Protein AF-A0A257N542-F1 (afdb_monomer)

Sequence (356 aa):
MNVHLQPISFKKYSLTLIYSFFIMAIIAWCMEFYFERLYGDLTRIGNFPEHSFGWKSDQPAVLPENFKDYPMAEADILVIGDSFSVSRVWQSKLIADGLKVGTMTWQELRTDEALRADLGEALRAAGFKGRYVIIESIERLFQGRMKALSSSREPIVKHELILNSAFPMYPLVKRERVTFSKLNGADWGVKALYNTLKLSLNLPEKYLKSGAVQAVNFDGCQLFSHRLCHYAIFVDGDFKKETFNSIDNVLTVNKSLQTVGIQPIWLIVPDKATVYLGYGQLTKYPYQNIWQSFAQHPELIAPDLGSVFIEKSRTIKDFYMPNDTHLSTNGFLYLGEFMTHGFHNLQANQANPFSP

pLDDT: mean 88.31, std 11.86, range [46.31, 98.56]

Secondary structure (DSSP, 8-state):
-----PPPPHHHHHHHHHHHHHHHHHHHHHHHHHH----SHHHHHHT--HHHHS--SPPPP--GGG-----TTT-SEEEEE-HHHHT-TTHHHHHHTT--EEEEETTTTT-SS---TTHHHHHHHHT---SEEEEEEEHHHHHHHHHHGGG--SPPPGGG-----PPP-PPPSSPPPP-TT----HHHHHHHHHHHHHHHTT-S-SEEEETTEEEEE---TTT--STTTTEEEEEGGGGSPPPP--HHHHHHHHHHHHHTT-EEEEEEEPPHHHHHH-TTTT-SS----HHHHHTT-TT-----HHHHHHHHTTTSTTSB-TTSSSB-HHHHHHHHHHHHHHHHHHHTT-SSTT--

Solvent-accessible surface area (backbone atoms only — not comparable to full-atom values): 19283 Å² total; per-residue (Å²): 137,85,81,83,77,73,83,75,50,69,68,59,52,52,50,52,52,51,52,51,52,50,52,51,50,50,52,42,51,52,39,46,64,64,28,41,54,75,81,34,59,42,26,57,56,23,31,41,38,29,57,36,35,32,68,65,67,74,35,68,85,74,65,74,85,27,55,66,70,34,58,53,62,70,10,42,31,40,34,41,17,44,82,84,48,64,45,31,58,23,55,20,45,34,36,69,74,69,46,39,42,15,69,40,41,50,66,50,64,66,32,85,46,26,75,49,69,54,49,28,60,41,42,46,74,61,40,42,68,38,47,38,35,36,46,36,35,50,46,69,51,41,51,61,46,36,52,33,30,79,73,67,87,79,80,80,55,66,84,48,69,58,73,69,81,70,75,70,50,77,81,66,37,63,87,76,77,68,50,97,90,57,75,83,49,59,71,46,43,52,46,16,51,51,48,51,52,52,63,73,64,67,57,92,59,78,48,52,77,33,79,56,20,33,39,30,74,33,93,29,60,81,36,27,56,21,72,49,17,58,40,45,56,38,54,51,61,64,32,64,40,73,56,56,80,42,60,69,50,52,51,44,42,44,50,27,21,44,76,68,65,25,48,58,32,44,45,51,41,60,40,62,47,42,45,77,63,34,84,56,58,83,32,80,46,79,62,50,60,60,59,66,58,49,71,76,37,86,90,56,48,55,54,55,40,52,64,52,44,37,57,45,38,74,76,36,62,26,23,46,31,46,21,30,82,49,62,20,58,58,28,27,44,50,54,10,50,52,49,41,52,18,50,55,28,50,76,68,66,45,95,66,32,62,64,133

Nearest PDB structures (foldseek):
  3h13-assembly1_A-2  TM=3.151E-01  e=1.856E+00  Homo sapiens
  4u5e-assembly1_A  TM=2.631E-01  e=2.353E+00  Rattus norvegicus
  6fw5-assembly3_C  TM=3.117E-01  e=5.392E+00  Mycobacterium tuberculosis CDC1551
  4u5d-assembly1_A  TM=1.868E-01  e=1.856E+00  Rattus norvegicus

Mean predicted aligned error: 6.5 Å

Radius of gyration: 24.53 Å; Cα contacts (8 Å, |Δi|>4): 637; chains: 1; bounding box: 59×42×89 Å

Foldseek 3Di:
DDPPDDDDPPVNVVVVVVVVVVVLVVVLVVLQQQLWFDDAPQCQQQLARCQFQFFDAFFDFQDPQLQDAAPQLPAQEEEAEAPQPLLVLLVSLVVVVVGHYHYDYCVLLVPPQEDELQNQVLSVVLNRPHAEYEYEYEPLCVQRHLVSNVVDDDDRDSVSNDDDNDDNDGAGRDRDTDDPVGGSDSVSSVSNVVVVVVVVVVPPDQWDGGRQKTWGQACQVLLGRGNNRSTFMFGNSLQAGDARDSVVSVVSNQVSNVVNNHHYAYEYAYWPCCLRVNPNRNHPDDYDDPVVVVVVPLSYRYAPNSVVSNVVSNVDHCQDGRSYRYGGSSVSNVSSVLVSQLVVCVVVVHSNSRDD

Structure (mmCIF, N/CA/C/O backbone):
data_AF-A0A257N542-F1
#
_entry.id   AF-A0A257N542-F1
#
loop_
_atom_site.group_PDB
_atom_site.id
_atom_site.type_symbol
_atom_site.label_atom_id
_atom_site.label_alt_id
_atom_site.label_comp_id
_atom_site.label_asym_id
_atom_site.label_entity_id
_atom_site.label_seq_id
_atom_site.pdbx_PDB_ins_code
_atom_site.Cartn_x
_atom_site.Cartn_y
_atom_site.Cartn_z
_atom_site.occupancy
_atom_site.B_iso_or_equiv
_atom_site.auth_seq_id
_atom_site.auth_comp_id
_atom_site.auth_asym_id
_atom_site.auth_atom_id
_atom_site.pdbx_PDB_model_num
ATOM 1 N N . MET A 1 1 ? 29.627 17.471 -59.864 1.00 46.44 1 MET A N 1
ATOM 2 C CA . MET A 1 1 ? 29.587 16.017 -59.587 1.00 46.44 1 MET A CA 1
ATOM 3 C C . MET A 1 1 ? 28.159 15.536 -59.787 1.00 46.44 1 MET A C 1
ATOM 5 O O . MET A 1 1 ? 27.315 15.841 -58.958 1.00 46.44 1 MET A O 1
ATOM 9 N N . ASN A 1 2 ? 27.876 14.850 -60.898 1.00 51.22 2 ASN A N 1
ATOM 10 C CA . ASN A 1 2 ? 26.567 14.236 -61.134 1.00 51.22 2 ASN A CA 1
ATOM 11 C C . ASN A 1 2 ? 26.523 12.899 -60.390 1.00 51.22 2 ASN A C 1
ATOM 13 O O . ASN A 1 2 ? 27.170 11.940 -60.808 1.00 51.22 2 ASN A O 1
ATOM 17 N N . VAL A 1 3 ? 25.810 12.841 -59.264 1.00 58.31 3 VAL A N 1
ATOM 18 C CA . VAL A 1 3 ? 25.569 11.578 -58.558 1.00 58.31 3 VAL A CA 1
ATOM 19 C C . VAL A 1 3 ? 24.531 10.796 -59.362 1.00 58.31 3 VAL A C 1
ATOM 21 O O . VAL A 1 3 ? 23.337 11.074 -59.291 1.00 58.31 3 VAL A O 1
ATOM 24 N N . HIS A 1 4 ? 24.989 9.838 -60.167 1.00 57.59 4 HIS A N 1
ATOM 25 C CA . HIS A 1 4 ? 24.119 8.869 -60.827 1.00 57.59 4 HIS A CA 1
ATOM 26 C C . HIS A 1 4 ? 23.549 7.915 -59.769 1.00 57.59 4 HIS A C 1
ATOM 28 O O . HIS A 1 4 ? 24.186 6.935 -59.387 1.00 57.59 4 HIS A O 1
ATOM 34 N N . LEU A 1 5 ? 22.342 8.200 -59.279 1.00 63.28 5 LEU A N 1
ATOM 35 C CA . LEU A 1 5 ? 21.577 7.244 -58.484 1.00 63.28 5 LEU A CA 1
ATOM 36 C C . LEU A 1 5 ? 21.033 6.171 -59.431 1.00 63.28 5 LEU A C 1
ATOM 38 O O . LEU A 1 5 ? 20.153 6.441 -60.248 1.00 63.28 5 LEU A O 1
ATOM 42 N N . GLN A 1 6 ? 21.580 4.956 -59.360 1.00 76.69 6 GLN A N 1
ATOM 43 C CA . GLN A 1 6 ? 20.987 3.827 -60.070 1.00 76.69 6 GLN A CA 1
ATOM 44 C C . GLN A 1 6 ? 19.616 3.492 -59.462 1.00 76.69 6 GLN A C 1
ATOM 46 O O . GLN A 1 6 ? 19.494 3.457 -58.234 1.00 76.69 6 GLN A O 1
ATOM 51 N N . PRO A 1 7 ? 18.585 3.225 -60.286 1.00 79.81 7 PRO A N 1
ATOM 52 C CA . PRO A 1 7 ? 17.266 2.879 -59.782 1.00 79.81 7 PRO A CA 1
ATOM 53 C C . PRO A 1 7 ? 17.342 1.570 -58.989 1.00 79.81 7 PRO A C 1
ATOM 55 O O . PRO A 1 7 ? 17.777 0.531 -59.491 1.00 79.81 7 PRO A O 1
ATOM 58 N N . ILE A 1 8 ? 16.930 1.621 -57.723 1.00 81.50 8 ILE A N 1
ATOM 59 C CA . ILE A 1 8 ? 16.834 0.435 -56.871 1.00 81.50 8 ILE A CA 1
ATOM 60 C C . ILE A 1 8 ? 15.720 -0.443 -57.442 1.00 81.50 8 ILE A C 1
ATOM 62 O O . ILE A 1 8 ? 14.589 0.010 -57.610 1.00 81.50 8 ILE A O 1
ATOM 66 N N . SER A 1 9 ? 16.018 -1.708 -57.748 1.00 91.44 9 SER A N 1
ATOM 67 C CA . SER A 1 9 ? 14.977 -2.630 -58.201 1.00 91.44 9 SER A CA 1
ATOM 68 C C . SER A 1 9 ? 13.955 -2.858 -57.089 1.00 91.44 9 SER A C 1
ATOM 70 O O . SER A 1 9 ? 14.324 -2.969 -55.917 1.00 91.44 9 SER A O 1
ATOM 72 N N . PHE A 1 10 ? 12.677 -2.989 -57.454 1.00 89.00 10 PHE A N 1
ATOM 73 C CA . PHE A 1 10 ? 11.590 -3.229 -56.499 1.00 89.00 10 PHE A CA 1
ATOM 74 C C . PH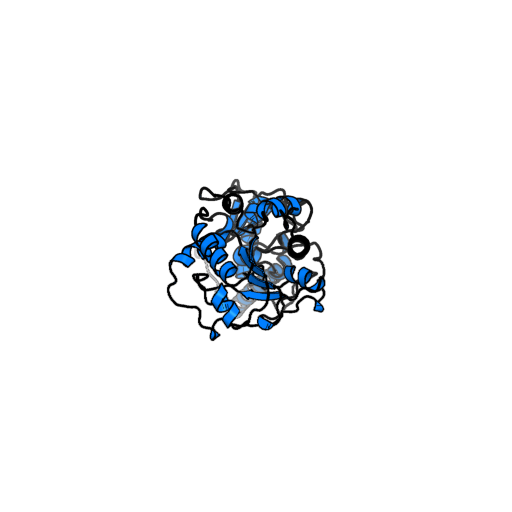E A 1 10 ? 11.921 -4.368 -55.518 1.00 89.00 10 PHE A C 1
ATOM 76 O O . PHE A 1 10 ? 11.780 -4.210 -54.313 1.00 89.00 10 PHE A O 1
ATOM 83 N N . LYS A 1 11 ? 12.509 -5.469 -56.013 1.00 91.19 11 LYS A N 1
ATOM 84 C CA . LYS A 1 11 ? 12.972 -6.596 -55.186 1.00 91.19 11 LYS A CA 1
ATOM 85 C C . LYS A 1 11 ? 14.007 -6.192 -54.129 1.00 91.19 11 LYS A C 1
ATOM 87 O O . LYS A 1 11 ? 13.895 -6.626 -52.986 1.00 91.19 11 LYS A O 1
ATOM 92 N N . LYS A 1 12 ? 15.025 -5.404 -54.498 1.00 91.94 12 LYS A N 1
ATOM 93 C CA . LYS A 1 12 ? 16.057 -4.944 -53.552 1.00 91.94 12 LYS A CA 1
ATOM 94 C C . LYS A 1 12 ? 15.443 -4.026 -52.499 1.00 91.94 12 LYS A C 1
ATOM 96 O O . LYS A 1 12 ? 15.702 -4.222 -51.320 1.00 91.94 12 LYS A O 1
ATOM 101 N N . TYR A 1 13 ? 14.580 -3.104 -52.923 1.00 91.62 13 TYR A N 1
ATOM 102 C CA . TYR A 1 13 ? 13.856 -2.213 -52.020 1.00 91.62 13 TYR A CA 1
ATOM 103 C C . TYR A 1 13 ? 12.989 -2.989 -51.012 1.00 91.62 13 TYR A C 1
ATOM 105 O O . TYR A 1 13 ? 13.131 -2.798 -49.805 1.00 91.62 13 TYR A O 1
ATOM 113 N N . SER A 1 14 ? 12.157 -3.925 -51.484 1.00 92.88 14 SER A N 1
ATOM 114 C CA . SER A 1 14 ? 11.309 -4.755 -50.620 1.00 92.88 14 SER A CA 1
ATOM 115 C C . SER A 1 14 ? 12.123 -5.612 -49.651 1.00 92.88 14 SER A C 1
ATOM 117 O O . SER A 1 14 ? 11.773 -5.691 -48.478 1.00 92.88 14 SER A O 1
ATOM 119 N N . LEU A 1 15 ? 13.222 -6.225 -50.107 1.00 94.44 15 LEU A N 1
ATOM 120 C CA . LEU A 1 15 ? 14.099 -7.010 -49.234 1.00 94.44 15 LEU A CA 1
ATOM 121 C C . LEU A 1 15 ? 14.733 -6.146 -48.146 1.00 94.44 15 LEU A C 1
ATOM 123 O O . LEU A 1 15 ? 14.729 -6.553 -46.990 1.00 94.44 15 LEU A O 1
ATOM 127 N N . THR A 1 16 ? 15.233 -4.954 -48.484 1.00 93.75 16 THR A N 1
ATOM 128 C CA . THR A 1 16 ? 15.787 -4.029 -47.489 1.00 93.75 16 THR A CA 1
ATOM 129 C C . THR A 1 16 ? 14.754 -3.689 -46.419 1.00 93.75 16 THR A C 1
ATOM 131 O O . THR A 1 16 ? 15.065 -3.804 -45.238 1.00 93.75 16 THR A O 1
ATOM 134 N N . LEU A 1 17 ? 13.517 -3.360 -46.806 1.00 94.56 17 LEU A N 1
ATOM 135 C CA . LEU A 1 17 ? 12.450 -3.094 -45.838 1.00 94.56 17 LEU A CA 1
ATOM 136 C C . LEU A 1 17 ? 12.149 -4.311 -44.960 1.00 94.56 17 LEU A C 1
ATOM 138 O O . LEU A 1 17 ? 12.102 -4.176 -43.740 1.00 94.56 17 LEU A O 1
ATOM 142 N N . ILE A 1 18 ? 11.988 -5.497 -45.555 1.00 95.69 18 ILE A N 1
ATOM 143 C CA . ILE A 1 18 ? 11.713 -6.735 -44.811 1.00 95.69 18 ILE A CA 1
ATOM 144 C C . ILE A 1 18 ? 12.828 -7.016 -43.801 1.00 95.69 18 ILE A C 1
ATOM 146 O O . ILE A 1 18 ? 12.532 -7.284 -42.640 1.00 95.69 18 ILE A O 1
ATOM 150 N N . TYR A 1 19 ? 14.098 -6.908 -44.202 1.00 96.38 19 TYR A N 1
ATOM 151 C CA . TYR A 1 19 ? 15.225 -7.103 -43.289 1.00 96.38 19 TYR A CA 1
ATOM 152 C C . TYR A 1 19 ? 15.235 -6.073 -42.163 1.00 96.38 19 TYR A C 1
ATOM 154 O O . TYR A 1 19 ? 15.425 -6.447 -41.009 1.00 96.38 19 TYR A O 1
ATOM 162 N N . SER A 1 20 ? 14.986 -4.797 -42.462 1.00 93.88 20 SER A N 1
ATOM 163 C CA . SER A 1 20 ? 14.902 -3.758 -41.435 1.00 93.88 20 SER A CA 1
ATOM 164 C C . SER A 1 20 ? 13.771 -4.030 -40.439 1.00 93.88 20 SER A C 1
ATOM 166 O O . SER A 1 20 ? 14.010 -3.988 -39.234 1.00 93.88 20 SER A O 1
ATOM 168 N N . PHE A 1 21 ? 12.566 -4.375 -40.906 1.00 94.00 21 PHE A N 1
ATOM 169 C CA . PHE A 1 21 ? 11.448 -4.733 -40.026 1.00 94.00 21 PHE A CA 1
ATOM 170 C C . PHE A 1 21 ? 11.729 -5.994 -39.211 1.00 94.00 21 PHE A C 1
ATOM 172 O O . PHE A 1 21 ? 11.424 -6.028 -38.021 1.00 94.00 21 PHE A O 1
ATOM 179 N N . PHE A 1 22 ? 12.357 -7.004 -39.814 1.00 94.69 22 PHE A N 1
ATOM 180 C CA . PHE A 1 22 ? 12.723 -8.236 -39.125 1.00 94.69 22 PHE A CA 1
ATOM 181 C C . PHE A 1 22 ? 13.769 -7.993 -38.030 1.00 94.69 22 PHE A C 1
ATOM 183 O O . PHE A 1 22 ? 13.614 -8.481 -36.914 1.00 94.69 22 PHE A O 1
ATOM 190 N N . ILE A 1 23 ? 14.791 -7.177 -38.303 1.00 94.50 23 ILE A N 1
ATOM 191 C CA . ILE A 1 23 ? 15.792 -6.781 -37.302 1.00 94.50 23 ILE A CA 1
ATOM 192 C C . ILE A 1 23 ? 15.134 -5.988 -36.169 1.00 94.50 23 ILE A C 1
ATOM 194 O O . ILE A 1 23 ? 15.385 -6.283 -35.003 1.00 94.50 23 ILE A O 1
ATOM 198 N N . MET A 1 24 ? 14.262 -5.023 -36.480 1.00 90.25 24 MET A N 1
ATOM 199 C CA . MET A 1 24 ? 13.529 -4.274 -35.452 1.00 90.25 24 MET A CA 1
ATOM 200 C C . MET A 1 24 ? 12.653 -5.191 -34.594 1.00 90.25 24 MET A C 1
ATOM 202 O O . MET A 1 24 ? 12.631 -5.036 -33.375 1.00 90.25 24 MET A O 1
ATOM 206 N N . ALA A 1 25 ? 11.981 -6.172 -35.202 1.00 89.19 25 ALA A N 1
ATOM 207 C CA . ALA A 1 25 ? 11.190 -7.162 -34.480 1.00 89.19 25 ALA A CA 1
ATOM 208 C C . ALA A 1 25 ? 12.062 -8.029 -33.557 1.00 89.19 25 ALA A C 1
ATOM 210 O O . ALA A 1 25 ? 11.695 -8.233 -32.403 1.00 89.19 25 ALA A O 1
ATOM 211 N N . ILE A 1 26 ? 13.240 -8.475 -34.015 1.00 91.44 26 ILE A N 1
ATOM 212 C CA . ILE A 1 26 ? 14.199 -9.211 -33.175 1.00 91.44 26 ILE A CA 1
ATOM 213 C C . ILE A 1 26 ? 14.686 -8.347 -32.012 1.00 91.44 26 ILE A C 1
ATOM 215 O O . ILE A 1 26 ? 14.723 -8.822 -30.883 1.00 91.44 26 ILE A O 1
ATOM 219 N N . ILE A 1 27 ? 15.042 -7.082 -32.253 1.00 90.62 27 ILE A N 1
ATOM 220 C CA . ILE A 1 27 ? 15.496 -6.175 -31.190 1.00 90.62 27 ILE A CA 1
ATOM 221 C C . ILE A 1 27 ? 14.385 -5.969 -30.159 1.00 90.62 27 ILE A C 1
ATOM 223 O O . ILE A 1 27 ? 14.634 -6.118 -28.964 1.00 90.62 27 ILE A O 1
ATOM 227 N N . ALA A 1 28 ? 13.160 -5.679 -30.609 1.00 87.31 28 ALA A N 1
ATOM 228 C CA . ALA A 1 28 ? 11.997 -5.562 -29.733 1.00 87.31 28 ALA A CA 1
ATOM 229 C C . ALA A 1 28 ? 11.797 -6.834 -28.902 1.00 87.31 28 ALA A C 1
ATOM 231 O O . ALA A 1 28 ? 11.602 -6.762 -27.693 1.00 87.31 28 ALA A O 1
ATOM 232 N N . TRP A 1 29 ? 11.943 -8.000 -29.523 1.00 86.75 29 TRP A N 1
ATOM 233 C CA . TRP A 1 29 ? 11.801 -9.284 -28.853 1.00 86.75 29 TRP A CA 1
ATOM 234 C C . TRP A 1 29 ? 12.902 -9.554 -27.816 1.00 86.75 29 TRP A C 1
ATOM 236 O O . TRP A 1 29 ? 12.612 -9.978 -26.698 1.00 86.75 29 TRP A O 1
ATOM 246 N N . CYS A 1 30 ? 14.159 -9.242 -28.137 1.00 89.69 30 CYS A N 1
ATOM 247 C CA . CYS A 1 30 ? 15.268 -9.318 -27.187 1.00 89.69 30 CYS A CA 1
ATOM 248 C C . CYS A 1 30 ? 15.059 -8.378 -25.989 1.00 89.69 30 CYS A C 1
ATOM 250 O O . CYS A 1 30 ? 15.382 -8.755 -24.863 1.00 89.69 30 CYS A O 1
ATOM 252 N N . MET A 1 31 ? 14.494 -7.183 -26.208 1.00 88.88 31 MET A N 1
ATOM 253 C CA . MET A 1 31 ? 14.173 -6.249 -25.123 1.00 88.88 31 MET A CA 1
ATOM 254 C C . MET A 1 31 ? 13.119 -6.814 -24.164 1.00 88.88 31 MET A C 1
ATOM 256 O O . MET A 1 31 ? 13.272 -6.659 -22.957 1.00 88.88 31 MET A O 1
ATOM 260 N N . GLU A 1 32 ? 12.094 -7.507 -24.664 1.00 86.50 32 GLU A N 1
ATOM 261 C CA . GLU A 1 32 ? 11.048 -8.117 -23.824 1.00 86.50 32 GLU A CA 1
ATOM 262 C C . GLU A 1 32 ? 11.607 -9.181 -22.875 1.00 86.50 32 GLU A C 1
ATOM 264 O O . GLU A 1 32 ? 11.263 -9.221 -21.694 1.00 86.50 32 GLU A O 1
ATOM 269 N N . PHE A 1 33 ? 12.521 -10.024 -23.363 1.00 86.75 33 PHE A N 1
ATOM 270 C CA . PHE A 1 33 ? 13.197 -10.998 -22.505 1.00 86.75 33 PHE A CA 1
ATOM 271 C C . PHE A 1 33 ? 14.169 -10.345 -21.529 1.00 86.75 33 PHE A C 1
ATOM 273 O O . PHE A 1 33 ? 14.242 -10.765 -20.376 1.00 86.75 33 PHE A O 1
ATOM 280 N N . TYR A 1 34 ? 14.918 -9.338 -21.982 1.00 90.88 34 TYR A N 1
ATOM 281 C CA . TYR A 1 34 ? 15.914 -8.669 -21.154 1.00 90.88 34 TYR A CA 1
ATOM 282 C C . TYR A 1 34 ? 15.281 -7.877 -20.009 1.00 90.88 34 TYR A C 1
ATOM 284 O O . TYR A 1 34 ? 15.768 -7.941 -18.884 1.00 90.88 34 TYR A O 1
ATOM 292 N N . PHE A 1 35 ? 14.204 -7.135 -20.277 1.00 91.19 35 PHE A N 1
ATOM 293 C CA . PHE A 1 35 ? 13.573 -6.288 -19.269 1.00 91.19 35 PHE A CA 1
ATOM 294 C C . PHE A 1 35 ? 12.626 -7.023 -18.334 1.00 91.19 35 PHE A C 1
ATOM 296 O O . PHE A 1 35 ? 12.237 -6.423 -17.338 1.00 91.19 35 PHE A O 1
ATOM 303 N N . GLU A 1 36 ? 12.346 -8.302 -18.590 1.00 89.75 36 GLU A N 1
ATOM 304 C CA . GLU A 1 36 ? 11.367 -9.112 -17.866 1.00 89.75 36 GLU A CA 1
ATOM 305 C C . GLU A 1 36 ? 9.923 -8.574 -17.998 1.00 89.75 36 GLU A C 1
ATOM 307 O O . GLU A 1 36 ? 9.656 -7.474 -18.485 1.00 89.75 36 GLU A O 1
ATOM 312 N N . ARG A 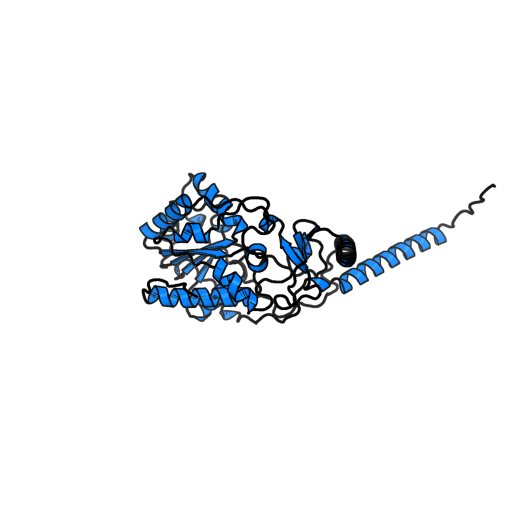1 37 ? 8.948 -9.397 -17.604 1.00 89.62 37 ARG A N 1
ATOM 313 C CA . ARG A 1 37 ? 7.522 -9.051 -17.658 1.00 89.62 37 ARG A CA 1
ATOM 314 C C . ARG A 1 37 ? 7.179 -8.131 -16.500 1.00 89.62 37 ARG A C 1
ATOM 316 O O . ARG A 1 37 ? 7.453 -8.502 -15.370 1.00 89.62 37 ARG A O 1
ATOM 323 N N . LEU A 1 38 ? 6.487 -7.028 -16.760 1.00 90.81 38 LEU A N 1
ATOM 324 C CA . LEU A 1 38 ? 6.000 -6.119 -15.723 1.00 90.81 38 LEU A CA 1
ATOM 325 C C . LEU A 1 38 ? 5.142 -6.836 -14.668 1.00 90.81 38 LEU A C 1
ATOM 327 O O . LEU A 1 38 ? 4.138 -7.472 -15.005 1.00 90.81 38 LEU A O 1
ATOM 331 N N . TYR A 1 39 ? 5.522 -6.683 -13.398 1.00 90.69 39 TYR A N 1
ATOM 332 C CA . TYR A 1 39 ? 4.737 -7.151 -12.253 1.00 90.69 39 TYR A CA 1
ATOM 333 C C . TYR A 1 39 ? 4.237 -6.000 -11.388 1.00 90.69 39 TYR A C 1
ATOM 335 O O . TYR A 1 39 ? 3.056 -5.973 -11.053 1.00 90.69 39 TYR A O 1
ATOM 343 N N . GLY A 1 40 ? 5.127 -5.072 -11.038 1.00 91.75 40 GLY A N 1
ATOM 344 C CA . GLY A 1 40 ? 4.802 -3.943 -10.177 1.00 91.75 40 GLY A CA 1
ATOM 345 C C . GLY A 1 40 ? 4.237 -2.748 -10.941 1.00 91.75 40 GLY A C 1
ATOM 346 O O . GLY A 1 40 ? 4.521 -2.527 -12.126 1.00 91.75 40 GLY A O 1
ATOM 347 N N . ASP A 1 41 ? 3.421 -1.947 -10.267 1.00 94.50 41 ASP A N 1
ATOM 348 C CA . ASP A 1 41 ? 2.852 -0.737 -10.849 1.00 94.50 41 ASP A CA 1
ATOM 349 C C . ASP A 1 41 ? 3.908 0.341 -11.161 1.00 94.50 41 ASP A C 1
ATOM 351 O O . ASP A 1 41 ? 3.798 0.994 -12.200 1.00 94.50 41 ASP A O 1
ATOM 355 N N . LEU A 1 42 ? 4.964 0.491 -10.353 1.00 97.62 42 LEU A N 1
ATOM 356 C CA . LEU A 1 42 ? 5.986 1.527 -10.542 1.00 97.62 42 LEU A CA 1
ATOM 357 C C . LEU A 1 42 ? 6.855 1.269 -11.776 1.00 97.62 42 LEU A C 1
ATOM 359 O O . LEU A 1 42 ? 7.156 2.199 -12.525 1.00 97.62 42 LEU A O 1
ATOM 363 N N . THR A 1 43 ? 7.247 0.021 -12.039 1.00 96.56 43 THR A N 1
ATOM 364 C CA . THR A 1 43 ? 7.987 -0.319 -13.270 1.00 96.56 43 THR A CA 1
ATOM 365 C C . THR A 1 43 ? 7.124 -0.093 -14.508 1.00 96.56 43 THR A C 1
ATOM 367 O O . THR A 1 43 ? 7.604 0.435 -15.517 1.00 96.56 43 THR A O 1
ATOM 370 N N . ARG A 1 44 ? 5.819 -0.370 -14.407 1.00 95.12 44 ARG A N 1
ATOM 371 C CA . ARG A 1 44 ? 4.846 -0.135 -15.479 1.00 95.12 44 ARG A CA 1
ATOM 372 C C . ARG A 1 44 ? 4.627 1.352 -15.759 1.00 95.12 44 ARG A C 1
ATOM 374 O O . ARG A 1 44 ? 4.854 1.791 -16.882 1.00 95.12 44 ARG A O 1
ATOM 381 N N . ILE A 1 45 ? 4.214 2.141 -14.766 1.00 96.00 45 ILE A N 1
ATOM 382 C CA . ILE A 1 45 ? 3.849 3.559 -14.965 1.00 96.00 45 ILE A CA 1
ATOM 383 C C . ILE A 1 45 ? 5.072 4.484 -15.043 1.00 96.00 45 ILE A C 1
ATOM 385 O O . ILE A 1 45 ? 4.984 5.587 -15.585 1.00 96.00 45 ILE A O 1
ATOM 389 N N . GLY A 1 46 ? 6.210 4.042 -14.505 1.00 96.31 46 GLY A N 1
ATOM 390 C CA . GLY A 1 46 ? 7.490 4.741 -14.573 1.00 96.31 46 GLY A CA 1
ATOM 391 C C . GLY A 1 46 ? 8.353 4.344 -15.765 1.00 96.31 46 GLY A C 1
ATOM 392 O O . GLY A 1 46 ? 9.377 4.970 -16.015 1.00 96.31 46 GLY A O 1
ATOM 393 N N . ASN A 1 47 ? 7.958 3.317 -16.523 1.00 96.00 47 ASN A N 1
ATOM 394 C CA . ASN A 1 47 ? 8.775 2.716 -17.580 1.00 96.00 47 ASN A CA 1
ATOM 395 C C . ASN A 1 47 ? 10.183 2.336 -17.089 1.00 96.00 47 ASN A C 1
ATOM 397 O O . ASN A 1 47 ? 11.171 2.513 -17.800 1.00 96.00 47 ASN A O 1
ATOM 401 N N . PHE A 1 48 ? 10.300 1.881 -15.843 1.00 96.62 48 PHE A N 1
ATOM 402 C CA . PHE A 1 48 ? 11.563 1.391 -15.301 1.00 96.62 48 PHE A CA 1
ATOM 403 C C . PHE A 1 48 ? 11.680 -0.114 -15.558 1.00 96.62 48 PHE A C 1
ATOM 405 O O . PHE A 1 48 ? 10.689 -0.825 -15.410 1.00 96.62 48 PHE A O 1
ATOM 412 N N . PRO A 1 49 ? 12.868 -0.623 -15.926 1.00 95.38 49 PRO A N 1
ATOM 413 C CA . PRO A 1 49 ? 13.042 -2.030 -16.269 1.00 95.38 49 PRO A CA 1
ATOM 414 C C . PRO A 1 49 ? 12.763 -2.947 -15.073 1.00 95.38 49 PRO A C 1
ATOM 416 O O . PRO A 1 49 ? 13.416 -2.855 -14.029 1.00 95.38 49 PRO A O 1
ATOM 419 N N . GLU A 1 50 ? 11.836 -3.881 -15.254 1.00 95.00 50 GLU A N 1
ATOM 420 C CA . GLU A 1 50 ? 11.458 -4.860 -14.238 1.00 95.00 50 GLU A CA 1
ATOM 421 C C . GLU A 1 50 ? 12.644 -5.761 -13.848 1.00 95.00 50 GLU A C 1
ATOM 423 O O . GLU A 1 50 ? 12.867 -6.022 -12.673 1.00 95.00 50 GLU A O 1
ATOM 428 N N . HIS A 1 51 ? 13.500 -6.134 -14.792 1.00 94.12 51 HIS A N 1
ATOM 429 C CA . HIS A 1 51 ? 14.756 -6.844 -14.533 1.00 94.12 51 HIS A CA 1
ATOM 430 C C . HIS A 1 51 ? 15.697 -6.147 -13.527 1.00 94.12 51 HIS A C 1
ATOM 432 O O . HIS A 1 51 ? 16.509 -6.796 -12.848 1.00 94.12 51 HIS A O 1
ATOM 438 N N . SER A 1 52 ? 15.618 -4.816 -13.437 1.00 96.00 52 SER A N 1
ATOM 439 C CA . SER A 1 52 ? 16.445 -4.029 -12.521 1.00 96.00 52 SER A CA 1
ATOM 440 C C . SER A 1 52 ? 15.759 -3.787 -11.184 1.00 96.00 52 SER A C 1
ATOM 442 O O . SER A 1 52 ? 16.443 -3.848 -10.164 1.00 96.00 52 SER A O 1
ATOM 444 N N . PHE A 1 53 ? 14.449 -3.519 -11.192 1.00 97.19 53 PHE A N 1
ATOM 445 C CA . PHE A 1 53 ? 13.684 -3.063 -10.024 1.00 97.19 53 PHE A CA 1
ATOM 446 C C . PHE A 1 53 ? 12.724 -4.095 -9.436 1.00 97.19 53 PHE A C 1
ATOM 448 O O . PHE A 1 53 ? 12.241 -3.887 -8.334 1.00 97.19 53 PHE A O 1
ATOM 455 N N . GLY A 1 54 ? 12.444 -5.195 -10.124 1.00 95.94 54 GLY A N 1
ATOM 456 C CA . GLY A 1 54 ? 11.595 -6.271 -9.630 1.00 95.94 54 GLY A CA 1
ATOM 457 C C . GLY A 1 54 ? 12.253 -7.058 -8.500 1.00 95.94 54 GLY A C 1
ATOM 458 O O . GLY A 1 54 ? 13.479 -7.216 -8.454 1.00 95.94 54 GLY A O 1
ATOM 459 N N . TRP A 1 55 ? 11.431 -7.564 -7.581 1.00 95.94 55 TRP A N 1
ATOM 460 C CA . TRP A 1 55 ? 11.901 -8.340 -6.433 1.00 95.94 55 TRP A CA 1
ATOM 461 C C . TRP A 1 55 ? 12.578 -9.644 -6.865 1.00 95.94 55 TRP A C 1
ATOM 463 O O . TRP A 1 55 ? 12.189 -10.289 -7.838 1.00 95.94 55 TRP A O 1
ATOM 473 N N . LYS A 1 56 ? 13.603 -10.071 -6.136 1.00 95.19 56 LYS A N 1
ATOM 474 C CA . LYS A 1 56 ? 14.294 -11.345 -6.391 1.00 95.19 56 LYS A CA 1
ATOM 475 C C . LYS A 1 56 ? 14.078 -12.376 -5.298 1.00 95.19 56 LYS A C 1
ATOM 477 O O . LYS A 1 56 ? 14.241 -13.560 -5.572 1.00 95.19 56 LYS A O 1
ATOM 482 N N . SER A 1 57 ? 13.743 -11.932 -4.092 1.00 93.88 57 SER A N 1
ATOM 483 C CA . SER A 1 57 ? 13.422 -12.832 -2.991 1.00 93.88 57 SER A CA 1
ATOM 484 C C . SER A 1 57 ? 12.067 -13.485 -3.221 1.00 93.88 57 SER A C 1
ATOM 486 O O . SER A 1 57 ? 11.103 -12.808 -3.589 1.00 93.88 57 SER A O 1
ATOM 488 N N . ASP A 1 58 ? 11.987 -14.782 -2.949 1.00 94.69 58 ASP A N 1
ATOM 489 C CA . ASP A 1 58 ? 10.707 -15.478 -2.875 1.00 94.69 58 ASP A CA 1
ATOM 490 C C . ASP A 1 58 ? 9.825 -14.810 -1.811 1.00 94.69 58 ASP A C 1
ATOM 492 O O . ASP A 1 58 ? 10.293 -14.436 -0.733 1.00 94.69 58 ASP A O 1
ATOM 496 N N . GLN A 1 59 ? 8.548 -14.641 -2.134 1.00 95.12 59 GLN A N 1
ATOM 497 C CA . GLN A 1 59 ? 7.550 -14.142 -1.198 1.00 95.12 59 GLN A CA 1
ATOM 498 C C . GLN A 1 59 ? 6.933 -15.314 -0.432 1.00 95.12 59 GLN A C 1
ATOM 500 O O . GLN A 1 59 ? 6.785 -16.399 -1.000 1.00 95.12 59 GLN A O 1
ATOM 505 N N . PRO A 1 60 ? 6.553 -15.137 0.841 1.00 95.12 60 PRO A N 1
ATOM 506 C CA . PRO A 1 60 ? 5.900 -16.191 1.603 1.00 95.12 60 PRO A CA 1
ATOM 507 C C . PRO A 1 60 ? 4.579 -16.607 0.948 1.00 95.12 60 PRO A C 1
ATOM 509 O O . PRO A 1 60 ? 3.819 -15.778 0.450 1.00 95.12 60 PRO A O 1
ATOM 512 N N . ALA A 1 61 ? 4.294 -17.907 0.966 1.00 93.94 61 ALA A N 1
ATOM 513 C CA . ALA A 1 61 ? 2.996 -18.414 0.550 1.00 93.94 61 ALA A CA 1
ATOM 514 C C . ALA A 1 61 ? 1.938 -18.089 1.613 1.00 93.94 61 ALA A C 1
ATOM 516 O O . ALA A 1 61 ? 2.203 -18.166 2.813 1.00 93.94 61 ALA A O 1
ATOM 517 N N . VAL A 1 62 ? 0.727 -17.776 1.162 1.00 93.88 62 VAL A N 1
ATOM 518 C CA . VAL A 1 62 ? -0.438 -17.596 2.030 1.00 93.88 62 VAL A CA 1
ATOM 519 C C . VAL A 1 62 ? -1.456 -18.661 1.668 1.00 93.88 62 VAL A C 1
ATOM 521 O O . VAL A 1 62 ? -1.757 -18.870 0.492 1.00 93.88 62 VAL A O 1
ATOM 524 N N . LEU A 1 63 ? -1.950 -19.357 2.685 1.00 92.50 63 LEU A N 1
ATOM 525 C CA . LEU A 1 63 ? -2.859 -20.479 2.516 1.00 92.50 63 LEU A CA 1
ATOM 526 C C . LEU A 1 63 ? -4.201 -20.012 1.914 1.00 92.50 63 LEU A C 1
ATOM 528 O O . LEU A 1 63 ? -4.803 -19.079 2.457 1.00 92.50 63 LEU A O 1
ATOM 532 N N . PRO A 1 64 ? -4.686 -20.617 0.809 1.00 90.62 64 PRO A N 1
ATOM 533 C CA . PRO A 1 64 ? -5.913 -20.187 0.136 1.00 90.62 64 PRO A CA 1
ATOM 534 C C . PRO A 1 64 ? -7.154 -20.145 1.034 1.00 90.62 64 PRO A C 1
ATOM 536 O O . PRO A 1 64 ? -8.007 -19.275 0.863 1.00 90.62 64 PRO A O 1
ATOM 539 N N . GLU A 1 65 ? -7.246 -21.044 2.013 1.00 90.81 65 GLU A N 1
ATOM 540 C CA . GLU A 1 65 ? -8.333 -21.118 2.991 1.00 90.81 65 GLU A CA 1
ATOM 541 C C . GLU A 1 65 ? -8.446 -19.880 3.891 1.00 90.81 65 GLU A C 1
ATOM 543 O O . GLU A 1 65 ? -9.519 -19.638 4.450 1.00 90.81 65 GLU A O 1
ATOM 548 N N . ASN A 1 66 ? -7.383 -19.077 3.985 1.00 94.06 66 ASN A N 1
ATOM 549 C CA . ASN A 1 66 ? -7.350 -17.850 4.775 1.00 94.06 66 ASN A CA 1
ATOM 550 C C . ASN A 1 66 ? -7.782 -16.611 3.971 1.00 94.06 66 ASN A C 1
ATOM 552 O O . ASN A 1 66 ? -7.843 -15.526 4.531 1.00 94.06 66 ASN A O 1
ATOM 556 N N . PHE A 1 67 ? -8.120 -16.742 2.682 1.00 91.38 67 PHE A N 1
ATOM 557 C CA . PHE A 1 67 ? -8.634 -15.637 1.849 1.00 91.38 67 PHE A CA 1
ATOM 558 C C . PHE A 1 67 ? -10.167 -15.543 1.834 1.00 91.38 67 PHE A C 1
ATOM 560 O O . PHE A 1 67 ? -10.754 -14.933 0.933 1.00 91.38 67 PHE A O 1
ATOM 567 N N . LYS A 1 68 ? -10.830 -16.175 2.808 1.00 90.12 68 LYS A N 1
ATOM 568 C CA . LYS A 1 68 ? -12.283 -16.085 2.968 1.00 90.12 68 LYS A CA 1
ATOM 569 C C . LYS A 1 68 ? -12.703 -14.631 3.159 1.00 90.12 68 LYS A C 1
ATOM 571 O O . LYS A 1 68 ? -12.002 -13.843 3.778 1.00 90.12 68 LYS A O 1
ATOM 576 N N . ASP A 1 69 ? -13.871 -14.301 2.641 1.00 90.75 69 ASP A N 1
ATOM 577 C CA . ASP A 1 69 ? -14.499 -13.002 2.833 1.00 90.75 69 ASP A CA 1
ATOM 578 C C . ASP A 1 69 ? -15.900 -13.251 3.348 1.00 90.75 69 ASP A C 1
ATOM 580 O O . ASP A 1 69 ? -16.723 -13.875 2.673 1.00 90.75 69 ASP A O 1
ATOM 584 N N . TYR A 1 70 ? -16.111 -12.877 4.603 1.00 92.25 70 TYR A N 1
ATOM 585 C CA . TYR A 1 70 ? -17.363 -13.149 5.280 1.00 92.25 70 TYR A CA 1
ATOM 586 C C . TYR A 1 70 ? -18.385 -12.075 4.904 1.00 92.25 70 TYR A C 1
ATOM 588 O O . TYR A 1 70 ? -18.058 -10.884 4.917 1.00 92.25 70 TYR A O 1
ATOM 596 N N . PRO A 1 71 ? -19.643 -12.455 4.615 1.00 90.81 71 PRO A N 1
ATOM 597 C CA . PRO A 1 71 ? -20.712 -11.484 4.435 1.00 90.81 71 PRO A CA 1
ATOM 598 C C . PRO A 1 71 ? -20.804 -10.542 5.640 1.00 90.81 71 PRO A C 1
ATOM 600 O O . PRO A 1 71 ? -20.637 -10.973 6.780 1.00 90.81 71 PRO A O 1
ATOM 603 N N . MET A 1 72 ? -21.152 -9.271 5.413 1.00 89.56 72 MET A N 1
ATOM 604 C CA . MET A 1 72 ? -21.251 -8.252 6.473 1.00 89.56 72 MET A CA 1
ATOM 605 C C . MET A 1 72 ? -22.102 -8.705 7.672 1.00 89.56 72 MET A C 1
ATOM 607 O O . MET A 1 72 ? -21.787 -8.392 8.816 1.00 89.56 72 MET A O 1
ATOM 611 N N . ALA A 1 73 ? -23.171 -9.465 7.425 1.00 91.62 73 ALA A N 1
ATOM 612 C CA . ALA A 1 73 ? -24.059 -9.965 8.472 1.00 91.62 73 ALA A CA 1
ATOM 613 C C . ALA A 1 73 ? -23.429 -11.031 9.389 1.00 91.62 73 ALA A C 1
ATOM 615 O O . ALA A 1 73 ? -23.942 -11.273 10.483 1.00 91.62 73 ALA A O 1
ATOM 616 N N . GLU A 1 74 ? -22.343 -11.662 8.943 1.00 93.88 74 GLU A N 1
ATOM 617 C CA . GLU A 1 74 ? -21.603 -12.707 9.655 1.00 93.88 74 GLU A CA 1
ATOM 618 C C . GLU A 1 74 ? -20.238 -12.235 10.164 1.00 93.88 74 GLU A C 1
ATOM 620 O O . GLU A 1 74 ? -19.623 -12.938 10.964 1.00 93.88 74 GLU A O 1
ATOM 625 N N . ALA A 1 75 ? -19.757 -11.083 9.693 1.00 95.38 75 ALA A N 1
ATOM 626 C CA . ALA A 1 75 ? -18.446 -10.552 10.027 1.00 95.38 75 ALA A CA 1
ATOM 627 C C . ALA A 1 75 ? -18.391 -9.995 11.461 1.00 95.38 75 ALA A C 1
ATOM 629 O O . ALA A 1 75 ? -19.252 -9.218 11.885 1.00 95.38 75 ALA A O 1
ATOM 630 N N . ASP A 1 76 ? -17.323 -10.340 12.179 1.00 95.06 76 ASP A N 1
ATOM 631 C CA . ASP A 1 76 ? -16.961 -9.749 13.472 1.00 95.06 76 ASP A CA 1
ATOM 632 C C . ASP A 1 76 ? -16.288 -8.383 13.273 1.00 95.06 76 ASP A C 1
ATOM 634 O O . ASP A 1 76 ? -16.461 -7.453 14.074 1.00 95.06 76 ASP A O 1
ATOM 638 N N . ILE A 1 77 ? -15.528 -8.286 12.176 1.00 96.94 77 ILE A N 1
ATOM 639 C CA . ILE A 1 77 ? -14.745 -7.130 11.753 1.00 96.94 77 ILE A CA 1
ATOM 640 C C . ILE A 1 77 ? -15.114 -6.801 10.309 1.00 96.94 77 ILE A C 1
ATOM 642 O O . ILE A 1 77 ? -15.012 -7.653 9.425 1.00 96.94 77 ILE A O 1
ATOM 646 N N . LEU A 1 78 ? -15.492 -5.551 10.059 1.00 96.19 78 LEU A N 1
ATOM 647 C CA . LEU A 1 78 ? -15.652 -5.027 8.706 1.00 96.19 78 LEU A CA 1
ATOM 648 C C . LEU A 1 78 ? -14.466 -4.122 8.364 1.00 96.19 78 LEU A C 1
ATOM 650 O O . LEU A 1 78 ? -14.198 -3.154 9.071 1.00 96.19 78 LEU A O 1
ATOM 654 N N . VAL A 1 79 ? -13.766 -4.426 7.277 1.00 95.94 79 VAL A N 1
ATOM 655 C CA . VAL A 1 79 ? -12.711 -3.581 6.714 1.00 95.94 79 VAL A CA 1
ATOM 656 C C . VAL A 1 79 ? -13.315 -2.721 5.616 1.00 95.94 79 VAL A C 1
ATOM 658 O O . VAL A 1 79 ? -13.856 -3.251 4.653 1.00 95.94 79 VAL A O 1
ATOM 661 N N . ILE A 1 80 ? -13.191 -1.406 5.749 1.00 93.25 80 ILE A N 1
ATOM 662 C CA . ILE A 1 80 ? -13.428 -0.426 4.690 1.00 93.25 80 ILE A CA 1
ATOM 663 C C . ILE A 1 80 ? -12.052 0.045 4.238 1.00 93.25 80 ILE A C 1
ATOM 665 O O . ILE A 1 80 ? -11.419 0.825 4.945 1.00 93.25 80 ILE A O 1
ATOM 669 N N . GLY A 1 81 ? -11.566 -0.461 3.109 1.00 92.94 81 GLY A N 1
ATOM 670 C CA . GLY A 1 81 ? -10.170 -0.281 2.713 1.00 92.94 81 GLY A CA 1
ATOM 671 C C . GLY A 1 81 ? -9.972 0.076 1.251 1.00 92.94 81 GLY A C 1
ATOM 672 O O . GLY A 1 81 ? -10.902 0.058 0.443 1.00 92.94 81 GLY A O 1
ATOM 673 N N . ASP A 1 82 ? -8.745 0.439 0.900 1.00 91.62 82 ASP A N 1
ATOM 674 C CA . ASP A 1 82 ? -8.354 0.689 -0.482 1.00 91.62 82 ASP A CA 1
ATOM 675 C C . ASP A 1 82 ? -7.599 -0.506 -1.079 1.00 91.62 82 ASP A C 1
ATOM 677 O O . ASP A 1 82 ? -7.828 -1.656 -0.694 1.00 91.62 82 ASP A O 1
ATOM 681 N N . SER A 1 83 ? -6.746 -0.273 -2.078 1.00 91.81 83 SER A N 1
ATOM 682 C CA . SER A 1 83 ? -5.998 -1.335 -2.746 1.00 91.81 83 SER A CA 1
ATOM 683 C C . SER A 1 83 ? -5.094 -2.138 -1.800 1.00 91.81 83 SER A C 1
ATOM 685 O O . SER A 1 83 ? -4.809 -3.296 -2.106 1.00 91.81 83 SER A O 1
ATOM 687 N N . PHE A 1 84 ? -4.728 -1.608 -0.624 1.00 95.25 84 PHE A N 1
ATOM 688 C CA . PHE A 1 84 ? -4.024 -2.368 0.420 1.00 95.25 84 PHE A CA 1
ATOM 689 C C . PHE A 1 84 ? -4.893 -3.445 1.084 1.00 95.25 84 PHE A C 1
ATOM 691 O O . PHE A 1 84 ? -4.364 -4.401 1.651 1.00 95.25 84 PHE A O 1
ATOM 698 N N . SER A 1 85 ? -6.216 -3.344 0.979 1.00 94.31 85 SER A N 1
ATOM 699 C CA . SER A 1 85 ? -7.161 -4.305 1.551 1.00 94.31 85 SER A CA 1
ATOM 700 C C . SER A 1 85 ? -7.792 -5.238 0.511 1.00 94.31 85 SER A C 1
ATOM 702 O O . SER A 1 85 ? -8.249 -6.321 0.878 1.00 94.31 85 SER A O 1
ATOM 704 N N . VAL A 1 86 ? -7.771 -4.877 -0.780 1.00 89.69 86 VAL A N 1
ATOM 705 C CA . VAL A 1 86 ? -8.411 -5.641 -1.876 1.00 89.69 86 VAL A CA 1
ATOM 706 C C . VAL A 1 86 ? -7.876 -7.070 -2.002 1.00 89.69 86 VAL A C 1
ATOM 708 O O . VAL A 1 86 ? -8.651 -8.002 -2.202 1.00 89.69 86 VAL A O 1
ATOM 711 N N . SER A 1 87 ? -6.561 -7.266 -1.880 1.00 89.12 87 SER A N 1
ATOM 712 C CA . SER A 1 87 ? -5.939 -8.593 -2.024 1.00 89.12 87 SER A CA 1
ATOM 713 C C . SER A 1 87 ? -6.183 -9.512 -0.823 1.00 89.12 87 SER A C 1
ATOM 715 O O . SER A 1 87 ? -5.936 -10.711 -0.917 1.00 89.12 87 SER A O 1
ATOM 717 N N . ARG A 1 88 ? -6.674 -8.968 0.299 1.00 94.19 88 ARG A N 1
ATOM 718 C CA . ARG A 1 88 ? -6.965 -9.677 1.558 1.00 94.19 88 ARG A CA 1
ATOM 719 C C . ARG A 1 88 ? -5.757 -10.340 2.230 1.00 94.19 88 ARG A C 1
ATOM 721 O O . ARG A 1 88 ? -5.916 -11.168 3.126 1.00 94.19 88 ARG A O 1
ATOM 728 N N . VAL A 1 89 ? -4.536 -9.993 1.818 1.00 95.56 89 VAL A N 1
ATOM 729 C CA . VAL A 1 89 ? -3.320 -10.669 2.296 1.00 95.56 89 VAL A CA 1
ATOM 730 C C . VAL A 1 89 ? -3.099 -10.437 3.790 1.00 95.56 89 VAL A C 1
ATOM 732 O O . VAL A 1 89 ? -2.820 -11.396 4.504 1.00 95.56 89 VAL A O 1
ATOM 735 N N . TRP A 1 90 ? -3.251 -9.212 4.298 1.00 97.44 90 TRP A N 1
ATOM 736 C CA . TRP A 1 90 ? -3.067 -8.955 5.733 1.00 97.44 90 TRP A CA 1
ATOM 737 C C . TRP A 1 90 ? -4.251 -9.470 6.564 1.00 97.44 90 TRP A C 1
ATOM 739 O O . TRP A 1 90 ? -4.057 -10.011 7.651 1.00 97.44 90 TRP A O 1
ATOM 749 N N . GLN A 1 91 ? -5.469 -9.413 6.018 1.00 96.75 91 GLN A N 1
ATOM 750 C CA . GLN A 1 91 ? -6.672 -9.973 6.640 1.00 96.75 91 GLN A CA 1
ATOM 751 C C . GLN A 1 91 ? -6.595 -11.494 6.784 1.00 96.75 91 GLN A C 1
ATOM 753 O O . GLN A 1 91 ? -7.186 -12.048 7.708 1.00 96.75 91 GLN A O 1
ATOM 758 N N . SER A 1 92 ? -5.818 -12.173 5.933 1.00 96.62 92 SER A N 1
ATOM 759 C CA . SER A 1 92 ? -5.611 -13.619 6.038 1.00 96.62 92 SER A CA 1
ATOM 760 C C . SER A 1 92 ? -5.052 -14.054 7.398 1.00 96.62 92 SER A C 1
ATOM 762 O O . SER A 1 92 ? -5.348 -15.157 7.851 1.00 96.62 92 SER A O 1
ATOM 764 N N . LYS A 1 93 ? -4.299 -13.185 8.090 1.00 97.81 93 LYS A N 1
ATOM 765 C CA . LYS A 1 93 ? -3.803 -13.450 9.449 1.00 97.81 93 LYS A CA 1
ATOM 766 C C . LYS A 1 93 ? -4.920 -13.418 10.487 1.00 97.81 93 LYS A C 1
ATOM 768 O O . LYS A 1 93 ? -4.997 -14.329 11.300 1.00 97.81 93 LYS A O 1
ATOM 773 N N . LEU A 1 94 ? -5.826 -12.445 10.389 1.00 97.31 94 LEU A N 1
ATOM 774 C CA . LEU A 1 94 ? -7.011 -12.363 11.249 1.00 97.31 94 LEU A CA 1
ATOM 775 C C . LEU A 1 94 ? -7.924 -13.582 11.048 1.00 97.31 94 LEU A C 1
ATOM 777 O O . LEU A 1 94 ? -8.425 -14.157 12.007 1.00 97.31 94 LEU A O 1
ATOM 781 N N . ILE A 1 95 ? -8.107 -14.008 9.795 1.00 96.62 95 ILE A N 1
ATOM 782 C CA . ILE A 1 95 ? -8.929 -15.179 9.458 1.00 96.62 95 ILE A CA 1
ATOM 783 C C . ILE A 1 95 ? -8.284 -16.470 9.966 1.00 96.62 95 ILE A C 1
ATOM 785 O O . ILE A 1 95 ? -8.986 -17.334 10.492 1.00 96.62 95 ILE A O 1
ATOM 789 N N . ALA A 1 96 ? -6.961 -16.599 9.842 1.00 97.06 96 ALA A N 1
ATOM 790 C CA . ALA A 1 96 ? -6.215 -17.729 10.395 1.00 97.06 96 ALA A CA 1
ATOM 791 C C . ALA A 1 96 ? -6.330 -17.811 11.928 1.00 97.06 96 ALA A C 1
ATOM 793 O O . ALA A 1 96 ? -6.315 -18.907 12.481 1.00 97.06 96 ALA A O 1
ATOM 794 N N . ASP A 1 97 ? -6.486 -16.666 12.593 1.00 97.00 97 ASP A N 1
ATOM 795 C CA . ASP A 1 97 ? -6.730 -16.546 14.034 1.00 97.00 97 ASP A CA 1
ATOM 796 C C . ASP A 1 97 ? -8.206 -16.796 14.427 1.00 97.00 97 ASP A C 1
ATOM 798 O O . ASP A 1 97 ? -8.572 -16.789 15.598 1.00 97.00 97 ASP A O 1
ATOM 802 N N . GLY A 1 98 ? -9.073 -17.083 13.451 1.00 96.19 98 GLY A N 1
ATOM 803 C CA . GLY A 1 98 ? -10.475 -17.443 13.673 1.00 96.19 98 GLY A CA 1
ATOM 804 C C . GLY A 1 98 ? -11.455 -16.269 13.650 1.00 96.19 98 GLY A C 1
ATOM 805 O O . GLY A 1 98 ? -12.647 -16.483 13.875 1.00 96.19 98 GLY A O 1
ATOM 806 N N . LEU A 1 99 ? -10.998 -15.052 13.340 1.00 95.69 99 LEU A N 1
ATOM 807 C CA . LEU A 1 99 ? -11.859 -13.874 13.211 1.00 95.69 99 LEU A CA 1
ATOM 808 C C . LEU A 1 99 ? -12.589 -13.874 11.863 1.00 95.69 99 LEU A C 1
ATOM 810 O O . LEU A 1 99 ?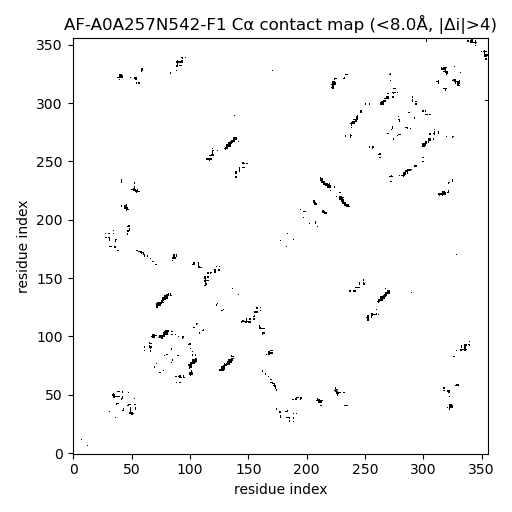 -12.002 -14.149 10.811 1.00 95.69 99 LEU A O 1
ATOM 814 N N . LYS A 1 100 ? -13.874 -13.510 11.861 1.00 95.81 100 LYS A N 1
ATOM 815 C CA . LYS A 1 100 ? -14.639 -13.352 10.619 1.00 95.81 100 LYS A CA 1
ATOM 816 C C . LYS A 1 100 ? -14.483 -11.938 10.087 1.00 95.81 100 LYS A C 1
ATOM 818 O O . LYS A 1 100 ? -15.038 -10.991 10.645 1.00 95.81 100 LYS A O 1
ATOM 823 N N . VAL A 1 101 ? -13.745 -11.804 8.991 1.00 95.62 101 VAL A N 1
ATOM 824 C CA . VAL A 1 101 ? -13.482 -10.513 8.350 1.00 95.62 101 VAL A CA 1
ATOM 825 C C . VAL A 1 101 ? -14.287 -10.391 7.063 1.00 95.62 101 VAL A C 1
ATOM 827 O O . VAL A 1 101 ? -14.193 -11.255 6.191 1.00 95.62 101 VAL A O 1
ATOM 830 N N . GLY A 1 102 ? -15.073 -9.323 6.958 1.00 94.31 102 GLY A N 1
ATOM 831 C CA . GLY A 1 102 ? -15.665 -8.872 5.700 1.00 94.31 102 GLY A CA 1
ATOM 832 C C . GLY A 1 102 ? -14.902 -7.658 5.181 1.00 94.31 102 GLY A C 1
ATOM 833 O O . GLY A 1 102 ? -14.552 -6.785 5.974 1.00 94.31 102 GLY A O 1
ATOM 834 N N . THR A 1 103 ? -14.644 -7.580 3.877 1.00 92.44 103 THR A N 1
ATOM 835 C CA . THR A 1 103 ? -13.902 -6.457 3.278 1.00 92.44 103 THR A CA 1
ATOM 836 C C . THR A 1 103 ? -14.724 -5.760 2.210 1.00 92.44 103 THR A C 1
ATOM 838 O O . THR A 1 103 ? -15.076 -6.369 1.207 1.00 92.44 103 THR A O 1
ATOM 841 N N . MET A 1 104 ? -14.931 -4.459 2.378 1.00 88.62 104 MET A N 1
ATOM 842 C CA . MET A 1 104 ? -15.490 -3.576 1.365 1.00 88.62 104 MET A CA 1
ATOM 843 C C . MET A 1 104 ? -14.500 -2.473 0.996 1.00 88.62 104 MET A C 1
ATOM 845 O O . MET A 1 104 ? -13.665 -2.050 1.797 1.00 88.62 104 MET A O 1
ATOM 849 N N . THR A 1 105 ? -14.596 -2.004 -0.236 1.00 86.88 105 THR A N 1
ATOM 850 C CA . THR A 1 105 ? -13.758 -0.934 -0.762 1.00 86.88 105 THR A CA 1
ATOM 851 C C . THR A 1 105 ? -14.424 0.427 -0.614 1.00 86.88 105 THR A C 1
ATOM 853 O O . THR A 1 105 ? -15.649 0.550 -0.555 1.00 86.88 105 THR A O 1
ATOM 856 N N . TRP A 1 106 ? -13.616 1.484 -0.614 1.00 81.06 106 TRP A N 1
ATOM 857 C CA . TRP A 1 106 ? -14.122 2.860 -0.652 1.00 81.06 106 TRP A CA 1
ATOM 858 C C . TRP A 1 106 ? -15.045 3.143 -1.847 1.00 81.06 106 TRP A C 1
ATOM 860 O O . TRP A 1 106 ? -15.980 3.929 -1.716 1.00 81.06 106 TRP A O 1
ATOM 870 N N . GLN A 1 107 ? -14.802 2.498 -2.992 1.00 76.25 107 GLN A N 1
ATOM 871 C CA . GLN A 1 107 ? -15.639 2.611 -4.190 1.00 76.25 107 GLN A CA 1
ATOM 872 C C . GLN A 1 107 ? -16.995 1.921 -4.008 1.00 76.25 107 GLN A C 1
ATOM 874 O O . GLN A 1 107 ? -18.015 2.408 -4.488 1.00 76.25 107 GLN A O 1
ATOM 879 N N . GLU A 1 108 ? -17.034 0.786 -3.308 1.00 75.31 108 GLU A N 1
ATOM 880 C CA . GLU A 1 108 ? -18.285 0.063 -3.044 1.00 75.31 108 GLU A CA 1
ATOM 881 C C . GLU A 1 108 ? -19.190 0.799 -2.075 1.00 75.31 108 GLU A C 1
ATOM 883 O O . GLU A 1 108 ? -20.403 0.755 -2.236 1.00 75.31 108 GLU A O 1
ATOM 888 N N . LEU A 1 109 ? -18.621 1.561 -1.141 1.00 70.31 109 LEU A N 1
ATOM 889 C CA . LEU A 1 109 ? -19.405 2.508 -0.354 1.00 70.31 109 LEU A CA 1
ATOM 890 C C . LEU A 1 109 ? -20.071 3.591 -1.224 1.00 70.31 109 LEU A C 1
ATOM 892 O O . LEU A 1 109 ? -20.896 4.349 -0.713 1.00 70.31 109 LEU A O 1
ATOM 896 N N . ARG A 1 110 ? -19.722 3.682 -2.522 1.00 59.88 110 ARG A N 1
ATOM 897 C CA . ARG A 1 110 ? -20.091 4.769 -3.446 1.00 59.88 110 ARG A CA 1
ATOM 898 C C . ARG A 1 110 ? -19.800 6.138 -2.852 1.00 59.88 110 ARG A C 1
ATOM 900 O O . ARG A 1 110 ? -20.408 7.147 -3.191 1.00 59.88 110 ARG A O 1
ATOM 907 N N . THR A 1 111 ? -18.836 6.158 -1.945 1.00 52.69 111 THR A N 1
ATOM 908 C CA . THR A 1 111 ? -18.296 7.344 -1.321 1.00 52.69 111 THR A CA 1
ATOM 909 C C . THR A 1 111 ? -17.043 7.719 -2.077 1.00 52.69 111 THR A C 1
ATOM 911 O O . THR A 1 111 ? -15.983 7.879 -1.472 1.00 52.69 111 THR A O 1
ATOM 914 N N . ASP A 1 112 ? -17.157 7.869 -3.396 1.00 46.31 112 ASP A N 1
ATOM 915 C CA . ASP A 1 112 ? -16.059 8.377 -4.222 1.00 46.31 112 ASP A CA 1
ATOM 916 C C . ASP A 1 112 ? -15.580 9.753 -3.703 1.00 46.31 112 ASP A C 1
ATOM 918 O O . ASP A 1 112 ? -14.487 10.206 -4.036 1.00 46.31 112 ASP A O 1
ATOM 922 N N . GLU A 1 113 ? -16.363 10.368 -2.801 1.00 47.38 113 GLU A N 1
ATOM 923 C CA . GLU A 1 113 ? -16.083 11.638 -2.152 1.00 47.38 113 GLU A CA 1
ATOM 924 C C . GLU A 1 113 ? -16.196 11.622 -0.600 1.00 47.38 113 GLU A C 1
ATOM 926 O O . GLU A 1 113 ? -15.598 12.479 0.025 1.00 47.38 113 GLU A O 1
ATOM 931 N N . ALA A 1 114 ? -16.872 10.698 0.111 1.00 52.12 114 ALA A N 1
ATOM 932 C CA . ALA A 1 114 ? -17.066 10.890 1.571 1.00 52.12 114 ALA A CA 1
ATOM 933 C C . ALA A 1 114 ? -17.656 9.719 2.393 1.00 52.12 114 ALA A C 1
ATOM 935 O O . ALA A 1 114 ? -18.813 9.383 2.168 1.00 52.12 114 ALA A O 1
ATOM 936 N N . LEU A 1 115 ? -16.992 9.202 3.446 1.00 63.09 115 LEU A N 1
ATOM 937 C CA . LEU A 1 115 ? -17.729 8.627 4.597 1.00 63.09 115 LEU A CA 1
ATOM 938 C C . LEU A 1 115 ? -18.766 9.639 5.107 1.00 63.09 115 LEU A C 1
ATOM 940 O O . LEU A 1 115 ? -18.514 10.830 5.278 1.00 63.09 115 LEU A O 1
ATOM 944 N N . ARG A 1 116 ? -19.975 9.167 5.348 1.00 72.62 116 ARG A N 1
ATOM 945 C CA . ARG A 1 116 ? -21.062 10.036 5.784 1.00 72.62 116 ARG A CA 1
ATOM 946 C C . ARG A 1 116 ? -21.226 9.930 7.296 1.00 72.62 116 ARG A C 1
ATOM 948 O O . ARG A 1 116 ? -20.849 8.929 7.909 1.00 72.62 116 ARG A O 1
ATOM 955 N N . ALA A 1 117 ? -21.759 10.980 7.915 1.00 68.44 117 ALA A N 1
ATOM 956 C CA . ALA A 1 117 ? -21.967 11.018 9.363 1.00 68.44 117 ALA A CA 1
ATOM 957 C C . ALA A 1 117 ? -23.013 9.993 9.851 1.00 68.44 117 ALA A C 1
ATOM 959 O O . ALA A 1 117 ? -23.132 9.777 11.051 1.00 68.44 117 ALA A O 1
ATOM 960 N N . ASP A 1 118 ? -23.744 9.339 8.949 1.00 78.25 118 ASP A N 1
ATOM 961 C CA . ASP A 1 118 ? -24.714 8.267 9.203 1.00 78.25 118 ASP A CA 1
ATOM 962 C C . ASP A 1 118 ? -24.135 6.854 8.970 1.00 78.25 118 ASP A C 1
ATOM 964 O O . ASP A 1 118 ? -24.869 5.869 9.053 1.00 78.25 118 ASP A O 1
ATOM 968 N N . LEU A 1 119 ? -22.822 6.720 8.718 1.00 86.00 119 LEU A N 1
ATOM 969 C CA . LEU A 1 119 ? -22.181 5.436 8.396 1.00 86.00 119 LEU A CA 1
ATOM 970 C C . LEU A 1 119 ? -22.520 4.326 9.396 1.00 86.00 119 LEU A C 1
ATOM 972 O O . LEU A 1 119 ? -22.816 3.205 8.986 1.00 86.00 119 LEU A O 1
ATOM 976 N N . GLY A 1 120 ? -22.501 4.618 10.698 1.00 89.56 120 GLY A N 1
ATOM 977 C CA . GLY A 1 120 ? -22.832 3.622 11.714 1.00 89.56 120 GLY A CA 1
ATOM 978 C C . GLY A 1 120 ? -24.248 3.066 11.565 1.00 89.56 120 GLY A C 1
ATOM 979 O O . GLY A 1 120 ? -24.438 1.847 11.537 1.00 89.56 120 GLY A O 1
ATOM 980 N N . GLU A 1 121 ? -25.239 3.945 11.429 1.00 88.81 121 GLU A N 1
ATOM 981 C CA . GLU A 1 121 ? -26.640 3.554 11.252 1.00 88.81 121 GLU A CA 1
ATOM 982 C C . GLU A 1 121 ? -26.835 2.765 9.958 1.00 88.81 121 GLU A C 1
ATOM 984 O O . GLU A 1 121 ? -27.493 1.721 9.961 1.00 88.81 121 GLU A O 1
ATOM 989 N N . ALA A 1 122 ? -26.193 3.204 8.874 1.00 86.38 122 ALA A N 1
ATOM 990 C CA . ALA A 1 122 ? -26.246 2.531 7.586 1.00 86.38 122 ALA A CA 1
ATOM 991 C C . ALA A 1 122 ? -25.685 1.101 7.654 1.00 86.38 122 ALA A C 1
ATOM 993 O O . ALA A 1 122 ? -26.325 0.165 7.170 1.00 86.38 122 ALA A O 1
ATOM 994 N N . LEU A 1 123 ? -24.541 0.902 8.320 1.00 90.50 123 LEU A N 1
ATOM 995 C CA . LEU A 1 123 ? -23.953 -0.425 8.521 1.00 90.50 123 LEU A CA 1
ATOM 996 C C . LEU A 1 123 ? -24.872 -1.339 9.341 1.00 90.50 123 LEU A C 1
ATOM 998 O O . LEU A 1 123 ? -25.086 -2.498 8.974 1.00 90.50 123 LEU A O 1
ATOM 1002 N N . ARG A 1 124 ? -25.473 -0.829 10.424 1.00 92.12 124 ARG A N 1
ATOM 1003 C CA . ARG A 1 124 ? -26.450 -1.603 11.210 1.00 92.12 124 ARG A CA 1
ATOM 1004 C C . ARG A 1 124 ? -27.689 -1.953 10.383 1.00 92.12 124 ARG A C 1
ATOM 1006 O O . ARG A 1 124 ? -28.124 -3.103 10.409 1.00 92.12 124 ARG A O 1
ATOM 1013 N N . ALA A 1 125 ? -28.220 -1.013 9.602 1.00 88.38 125 ALA A N 1
ATOM 1014 C CA . ALA A 1 125 ? -29.375 -1.230 8.729 1.00 88.38 125 ALA A CA 1
ATOM 1015 C C . ALA A 1 125 ? -29.094 -2.227 7.585 1.00 88.38 125 ALA A C 1
ATOM 1017 O O . ALA A 1 125 ? -30.000 -2.961 7.159 1.00 88.38 125 ALA A O 1
ATOM 1018 N N . ALA A 1 126 ? -27.845 -2.281 7.110 1.00 85.31 126 ALA A N 1
ATOM 1019 C CA . ALA A 1 126 ? -27.343 -3.273 6.159 1.00 85.31 126 ALA A CA 1
ATOM 1020 C C . ALA A 1 126 ? -27.103 -4.657 6.787 1.00 85.31 126 ALA A C 1
ATOM 1022 O O . ALA A 1 126 ? -26.960 -5.642 6.066 1.00 85.31 126 ALA A O 1
ATOM 1023 N N . GLY A 1 127 ? -27.149 -4.760 8.117 1.00 90.62 127 GLY A N 1
ATOM 1024 C CA . GLY A 1 127 ? -27.101 -6.022 8.847 1.00 90.62 127 GLY A CA 1
ATOM 1025 C C . GLY A 1 127 ? -25.763 -6.322 9.512 1.00 90.62 127 GLY A C 1
ATOM 1026 O O . GLY A 1 127 ? -25.619 -7.427 10.029 1.00 90.62 127 GLY A O 1
ATOM 1027 N N . PHE A 1 128 ? -24.810 -5.383 9.548 1.00 93.81 128 PHE A N 1
ATOM 1028 C CA . PHE A 1 128 ? -23.557 -5.571 10.279 1.00 93.81 128 PHE A CA 1
ATOM 1029 C C . PHE A 1 128 ? -23.817 -5.758 11.779 1.00 93.81 128 PHE A C 1
ATOM 1031 O O . PHE A 1 128 ? -24.305 -4.855 12.469 1.00 93.81 128 PHE A O 1
ATOM 1038 N N . LYS A 1 129 ? -23.463 -6.935 12.300 1.00 95.31 129 LYS A N 1
ATOM 1039 C CA . LYS A 1 129 ? -23.621 -7.293 13.721 1.00 95.31 129 LYS A CA 1
ATOM 1040 C C . LYS A 1 129 ? -22.311 -7.253 14.503 1.00 95.31 129 LYS A C 1
ATOM 1042 O O . LYS A 1 129 ? -22.358 -7.278 15.730 1.00 95.31 129 LYS A O 1
ATOM 1047 N N . GLY A 1 130 ? -21.174 -7.151 13.815 1.00 95.19 130 GLY A N 1
ATOM 1048 C CA . GLY A 1 130 ? -19.857 -7.088 14.434 1.00 95.19 130 GLY A CA 1
ATOM 1049 C C . GLY A 1 130 ? -19.651 -5.851 15.312 1.00 95.19 130 GLY A C 1
ATOM 1050 O O . GLY A 1 130 ? -20.476 -4.926 15.364 1.00 95.19 130 GLY A O 1
ATOM 1051 N N . ARG A 1 131 ? -18.528 -5.861 16.035 1.00 94.81 131 ARG A N 1
ATOM 1052 C CA . ARG A 1 131 ? -18.149 -4.801 16.981 1.00 94.81 131 ARG A CA 1
ATOM 1053 C C . ARG A 1 131 ? -17.138 -3.828 16.390 1.00 94.81 131 ARG A C 1
ATOM 1055 O O . ARG A 1 131 ? -17.116 -2.682 16.821 1.00 94.81 131 ARG A O 1
ATOM 1062 N N . TYR A 1 132 ? -16.323 -4.257 15.431 1.00 97.62 132 TYR A N 1
ATOM 1063 C CA . TYR A 1 132 ? -15.185 -3.471 14.962 1.00 97.62 132 TYR A CA 1
ATOM 1064 C C . TYR A 1 132 ? -15.315 -3.111 13.488 1.00 97.62 132 TYR A C 1
ATOM 1066 O O . TYR A 1 132 ? -15.638 -3.960 12.658 1.00 97.62 132 TYR A O 1
ATOM 1074 N N . VAL A 1 133 ? -15.010 -1.857 13.165 1.00 97.19 133 VAL A N 1
ATOM 1075 C CA . VAL A 1 133 ? -14.827 -1.406 11.783 1.00 97.19 133 VAL A CA 1
ATOM 1076 C C . VAL A 1 133 ? -13.408 -0.879 11.643 1.00 97.19 133 VAL A C 1
ATOM 1078 O O . VAL A 1 133 ? -13.018 0.039 12.361 1.00 97.19 133 VAL A O 1
ATOM 1081 N N . ILE A 1 134 ? -12.640 -1.459 10.726 1.00 97.94 134 ILE A N 1
ATOM 1082 C CA . ILE A 1 134 ? -11.322 -0.954 10.346 1.00 97.94 134 ILE A CA 1
ATOM 1083 C C . ILE A 1 134 ? -11.518 -0.024 9.155 1.00 97.94 134 ILE A C 1
ATOM 1085 O O . ILE A 1 134 ? -11.991 -0.459 8.108 1.00 97.94 134 ILE A O 1
ATOM 1089 N N . ILE A 1 135 ? -11.145 1.242 9.311 1.00 96.38 135 ILE A N 1
ATOM 1090 C CA . ILE A 1 135 ? -11.118 2.222 8.226 1.00 96.38 135 ILE A CA 1
ATOM 1091 C C . ILE A 1 135 ? -9.668 2.333 7.770 1.00 96.38 135 ILE A C 1
ATOM 1093 O O . ILE A 1 135 ? -8.837 2.922 8.462 1.00 96.38 135 ILE A O 1
ATOM 1097 N N . GLU A 1 136 ? -9.366 1.722 6.632 1.00 97.00 136 GLU A N 1
ATOM 1098 C CA . GLU A 1 136 ? -8.024 1.608 6.077 1.00 97.00 136 GLU A CA 1
ATOM 1099 C C . GLU A 1 136 ? -7.839 2.557 4.889 1.00 97.00 136 GLU A C 1
ATOM 1101 O O . GLU A 1 136 ? -8.697 2.658 4.011 1.00 97.00 136 GLU A O 1
ATOM 1106 N N . SER A 1 137 ? -6.725 3.286 4.864 1.00 95.31 137 SER A N 1
ATOM 1107 C CA . SER A 1 137 ? -6.345 4.114 3.718 1.00 95.31 137 SER A CA 1
ATOM 1108 C C . SER A 1 137 ? -4.836 4.279 3.652 1.00 95.31 137 SER A C 1
ATOM 1110 O O . SER A 1 137 ? -4.179 4.513 4.668 1.00 95.31 137 SER A O 1
ATOM 1112 N N . ILE A 1 138 ? -4.307 4.335 2.434 1.00 94.88 138 ILE A N 1
ATOM 1113 C CA . ILE A 1 138 ? -2.953 4.820 2.189 1.00 94.88 138 ILE A CA 1
ATOM 1114 C C . ILE A 1 138 ? -2.835 6.313 2.531 1.00 94.88 138 ILE A C 1
ATOM 1116 O O . ILE A 1 138 ? -3.728 7.121 2.240 1.00 94.88 138 ILE A O 1
ATOM 1120 N N . GLU A 1 139 ? -1.709 6.673 3.138 1.00 94.31 139 GLU A N 1
ATOM 1121 C CA . GLU A 1 139 ? -1.393 7.996 3.676 1.00 94.31 139 GLU A CA 1
ATOM 1122 C C . GLU A 1 139 ? -1.679 9.131 2.684 1.00 94.31 139 GLU A C 1
ATOM 1124 O O . GLU A 1 139 ? -2.428 10.057 3.006 1.00 94.31 139 GLU A O 1
ATOM 1129 N N . ARG A 1 140 ? -1.147 9.051 1.454 1.00 91.50 140 ARG A N 1
ATOM 1130 C CA . ARG A 1 140 ? -1.308 10.110 0.439 1.00 91.50 140 ARG A CA 1
ATOM 1131 C C . ARG A 1 140 ? -2.752 10.395 0.023 1.00 91.50 140 ARG A C 1
ATOM 1133 O O . ARG A 1 140 ? -3.016 11.472 -0.505 1.00 91.50 140 ARG A O 1
ATOM 1140 N N . LEU A 1 141 ? -3.677 9.451 0.217 1.00 90.94 141 LEU A N 1
ATOM 1141 C CA . LEU A 1 141 ? -5.089 9.626 -0.140 1.00 90.94 141 LEU A CA 1
ATOM 1142 C C . LEU A 1 141 ? -5.950 10.039 1.053 1.00 90.94 141 LEU A C 1
ATOM 1144 O O . LEU A 1 141 ? -7.032 10.592 0.853 1.00 90.94 141 LEU A O 1
ATOM 1148 N N . PHE A 1 142 ? -5.483 9.806 2.281 1.00 91.94 142 PHE A N 1
ATOM 1149 C CA . PHE A 1 142 ? -6.313 9.935 3.473 1.00 91.94 142 PHE A CA 1
ATOM 1150 C C . PHE A 1 142 ? -6.880 11.346 3.655 1.00 91.94 142 PHE A C 1
ATOM 1152 O O . PHE A 1 142 ? -8.085 11.514 3.818 1.00 91.94 142 PHE A O 1
ATOM 1159 N N . GLN A 1 143 ? -6.038 12.375 3.537 1.00 90.50 143 GLN A N 1
ATOM 1160 C CA . GLN A 1 143 ? -6.474 13.765 3.673 1.00 90.50 143 GLN A CA 1
ATOM 1161 C C . GLN A 1 143 ? -7.536 14.153 2.630 1.00 90.50 143 GLN A C 1
ATOM 1163 O O . GLN A 1 143 ? -8.522 14.804 2.966 1.00 90.50 143 GLN A O 1
ATOM 1168 N N . GLY A 1 144 ? -7.367 13.728 1.374 1.00 87.81 144 GLY A N 1
ATOM 1169 C CA . GLY A 1 144 ? -8.347 13.975 0.313 1.00 87.81 144 GLY A CA 1
ATOM 1170 C C . GLY A 1 144 ? -9.690 13.303 0.604 1.00 87.81 144 GLY A C 1
ATOM 1171 O O . GLY A 1 144 ? -10.728 13.960 0.534 1.00 87.81 144 GLY A O 1
ATOM 1172 N N . ARG A 1 145 ? -9.659 12.029 1.027 1.00 86.50 145 ARG A N 1
ATOM 1173 C CA . ARG A 1 145 ? -10.857 11.281 1.448 1.00 86.50 145 ARG A CA 1
ATOM 1174 C C . ARG A 1 145 ? -11.562 11.964 2.618 1.00 86.50 145 ARG A C 1
ATOM 1176 O O . ARG A 1 145 ? -12.782 12.069 2.616 1.00 86.50 145 ARG A O 1
ATOM 1183 N N . MET A 1 146 ? -10.804 12.436 3.612 1.00 87.94 146 MET A N 1
ATOM 1184 C CA . MET A 1 146 ? -11.373 13.073 4.799 1.00 87.94 146 MET A CA 1
ATOM 1185 C C . MET A 1 146 ? -11.930 14.469 4.505 1.00 87.94 146 MET A C 1
ATOM 1187 O O . MET A 1 146 ? -12.949 14.841 5.073 1.00 87.94 146 MET A O 1
ATOM 1191 N N . LYS A 1 147 ? -11.322 15.253 3.610 1.00 85.88 147 LYS A N 1
ATOM 1192 C CA . LYS A 1 147 ? -11.850 16.572 3.218 1.00 85.88 147 LYS A CA 1
ATOM 1193 C C . LYS A 1 147 ? -13.221 16.475 2.572 1.00 85.88 147 LYS A C 1
ATOM 1195 O O . LYS A 1 147 ? -14.125 17.245 2.907 1.00 85.88 147 LYS A O 1
ATOM 1200 N N . ALA A 1 148 ? -13.366 15.533 1.654 1.00 77.62 148 ALA A N 1
ATOM 1201 C CA . ALA A 1 148 ? -14.567 15.433 0.857 1.00 77.62 148 ALA A CA 1
ATOM 1202 C C . ALA A 1 148 ? -15.777 14.918 1.687 1.00 77.62 148 ALA A C 1
ATOM 1204 O O . ALA A 1 148 ? -16.911 15.259 1.350 1.00 77.62 148 ALA A O 1
ATOM 1205 N N . LEU A 1 149 ? -15.546 14.352 2.896 1.00 71.31 149 LEU A N 1
ATOM 1206 C CA . LEU A 1 149 ? -16.561 14.137 3.958 1.00 71.31 149 LEU A CA 1
ATOM 1207 C C . LEU A 1 149 ? -17.465 15.344 4.208 1.00 71.31 149 LEU A C 1
ATOM 1209 O O . LEU A 1 149 ? -18.670 15.196 4.389 1.00 71.31 149 LEU A O 1
ATOM 1213 N N . SER A 1 150 ? -16.894 16.548 4.193 1.00 58.75 150 SER A N 1
ATOM 1214 C CA . SER A 1 150 ? -17.632 17.781 4.490 1.00 58.75 150 SER A CA 1
ATOM 1215 C C . SER A 1 150 ? -18.617 18.199 3.386 1.00 58.75 150 SER A C 1
ATOM 1217 O O . SER A 1 150 ? -19.446 19.083 3.601 1.00 58.75 150 SER A O 1
ATOM 1219 N N . SER A 1 151 ? -18.534 17.576 2.206 1.00 57.03 151 SER A N 1
ATOM 1220 C CA . SER A 1 151 ? -19.273 17.979 1.003 1.00 57.03 151 SER A CA 1
ATOM 1221 C C . SER A 1 151 ? -20.511 17.119 0.713 1.00 57.03 151 SER A C 1
ATOM 1223 O O . SER A 1 151 ? -21.356 17.535 -0.077 1.00 57.03 151 SER A O 1
ATOM 1225 N N . SER A 1 152 ? -20.671 15.962 1.367 1.00 59.38 152 SER A N 1
ATOM 1226 C CA . SER A 1 152 ? -21.788 15.040 1.110 1.00 59.38 152 SER A CA 1
ATOM 1227 C C . SER A 1 152 ? -22.990 15.301 2.028 1.00 59.38 152 SER A C 1
ATOM 1229 O O . SER A 1 152 ? -22.839 15.422 3.243 1.00 59.38 152 SER A O 1
ATOM 1231 N N . ARG A 1 153 ? -24.195 15.407 1.445 1.00 56.62 153 ARG A N 1
ATOM 1232 C CA . ARG A 1 153 ? -25.459 15.710 2.158 1.00 56.62 153 ARG A CA 1
ATOM 1233 C C . ARG A 1 153 ? -26.560 14.658 1.986 1.00 56.62 153 ARG A C 1
ATOM 1235 O O . ARG A 1 153 ? -27.601 14.786 2.625 1.00 56.62 153 ARG A O 1
ATOM 1242 N N . GLU A 1 154 ? -26.367 13.651 1.136 1.00 60.62 154 GLU A N 1
ATOM 1243 C CA . GLU A 1 154 ? -27.385 12.624 0.872 1.00 60.62 154 GLU A CA 1
ATOM 1244 C C . GLU A 1 154 ? -27.183 11.388 1.770 1.00 60.62 154 GLU A C 1
ATOM 1246 O O . GLU A 1 154 ? -26.037 10.977 1.971 1.00 60.62 154 GLU A O 1
ATOM 1251 N N . PRO A 1 155 ? -28.255 10.779 2.315 1.00 60.06 155 PRO A N 1
ATOM 1252 C CA . PRO A 1 155 ? -28.166 9.639 3.238 1.00 60.06 155 PRO A CA 1
ATOM 1253 C C . PRO A 1 155 ? -27.730 8.342 2.541 1.00 60.06 155 PRO A C 1
ATOM 1255 O O . PRO A 1 155 ? -28.028 8.142 1.360 1.00 60.06 155 PRO A O 1
ATOM 1258 N N . ILE A 1 156 ? -27.030 7.447 3.253 1.00 63.41 156 ILE A N 1
ATOM 1259 C CA . ILE A 1 156 ? -26.614 6.143 2.696 1.00 63.41 156 ILE A CA 1
ATOM 1260 C C . ILE A 1 156 ? -27.844 5.271 2.453 1.00 63.41 156 ILE A C 1
ATOM 1262 O O . ILE A 1 156 ? -28.576 4.930 3.384 1.00 63.41 156 ILE A O 1
ATOM 1266 N N . VAL A 1 157 ? -28.067 4.849 1.204 1.00 60.44 157 VAL A N 1
ATOM 1267 C CA . VAL A 1 157 ? -29.181 3.950 0.879 1.00 60.44 157 VAL A CA 1
ATOM 1268 C C . VAL A 1 157 ? -28.730 2.500 1.048 1.00 60.44 157 VAL A C 1
ATOM 1270 O O . VAL A 1 157 ? -27.690 2.092 0.548 1.00 60.44 157 VAL A O 1
ATOM 1273 N N . LYS A 1 158 ? -29.546 1.670 1.706 1.00 58.66 158 LYS A N 1
ATOM 1274 C CA . LYS A 1 158 ? -29.228 0.266 2.045 1.00 58.66 158 LYS A CA 1
ATOM 1275 C C . LYS A 1 158 ? -28.716 -0.597 0.875 1.00 58.66 158 LYS A C 1
ATOM 1277 O O . LYS A 1 158 ? -27.887 -1.474 1.090 1.00 58.66 158 LYS A O 1
ATOM 1282 N N . HIS A 1 159 ? -29.197 -0.364 -0.347 1.00 55.56 159 HIS A N 1
ATOM 1283 C CA . HIS A 1 159 ? -28.774 -1.109 -1.544 1.00 55.56 159 HIS A CA 1
ATOM 1284 C C . HIS A 1 159 ? -27.376 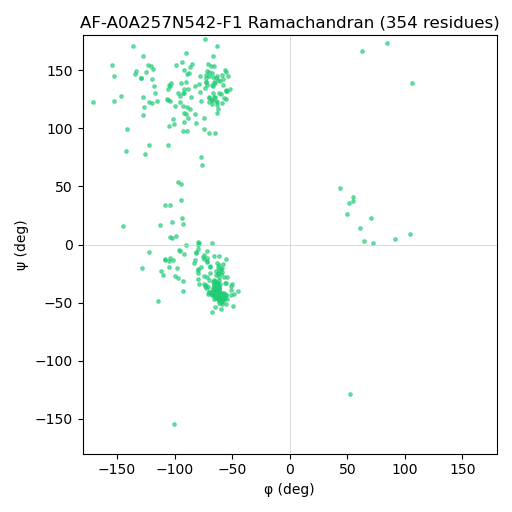-0.713 -2.052 1.00 55.56 159 HIS A C 1
ATOM 1286 O O . HIS A 1 159 ? -26.852 -1.367 -2.947 1.00 55.56 159 HIS A O 1
ATOM 1292 N N . GLU A 1 160 ? -26.773 0.343 -1.506 1.00 56.44 160 GLU A N 1
ATOM 1293 C CA . GLU A 1 160 ? -25.415 0.787 -1.839 1.00 56.44 160 GLU A CA 1
ATOM 1294 C C . GLU A 1 160 ? -24.351 0.007 -1.059 1.00 56.44 160 GLU A C 1
ATOM 1296 O O . GLU A 1 160 ? -23.199 -0.011 -1.460 1.00 56.44 160 GLU A O 1
ATOM 1301 N N . LEU A 1 161 ? -24.732 -0.705 0.008 1.00 62.16 161 LEU A N 1
ATOM 1302 C CA . LEU A 1 161 ? -23.826 -1.492 0.854 1.00 62.16 161 LEU A CA 1
ATOM 1303 C C . LEU A 1 161 ? -23.761 -2.969 0.425 1.00 62.16 161 LEU A C 1
ATOM 1305 O O . LEU A 1 161 ? -23.728 -3.873 1.261 1.00 62.16 161 LEU A O 1
ATOM 1309 N N . ILE A 1 162 ? -23.774 -3.227 -0.885 1.00 59.94 162 ILE A N 1
ATOM 1310 C CA . ILE A 1 162 ? -23.588 -4.576 -1.430 1.00 59.94 162 ILE A CA 1
ATOM 1311 C C . ILE A 1 162 ? -22.086 -4.855 -1.489 1.00 59.94 162 ILE A C 1
ATOM 1313 O O . ILE A 1 162 ? -21.374 -4.249 -2.286 1.00 59.94 162 ILE A O 1
ATOM 1317 N N . LEU A 1 163 ? -21.616 -5.797 -0.667 1.00 62.75 163 LEU A N 1
ATOM 1318 C CA . LEU A 1 163 ? -20.288 -6.385 -0.840 1.00 62.75 163 LEU A CA 1
ATOM 1319 C C . LEU A 1 163 ? -20.247 -7.109 -2.183 1.00 62.75 163 LEU A C 1
ATOM 1321 O O . LEU A 1 163 ? -20.910 -8.137 -2.347 1.00 62.75 163 LEU A O 1
ATOM 1325 N N . ASN A 1 164 ? -19.453 -6.612 -3.129 1.00 56.94 164 ASN A N 1
ATOM 1326 C CA . ASN A 1 164 ? -19.054 -7.440 -4.248 1.00 56.94 164 ASN A CA 1
ATOM 1327 C C . ASN A 1 164 ? -17.807 -8.190 -3.801 1.00 56.94 164 ASN A C 1
ATOM 1329 O O . ASN A 1 164 ? -16.767 -7.599 -3.524 1.00 56.94 164 ASN A O 1
ATOM 1333 N N . SER A 1 165 ? -17.894 -9.517 -3.723 1.00 54.72 165 SER A N 1
ATOM 1334 C CA . SER A 1 165 ? -16.706 -10.316 -3.453 1.00 54.72 165 SER A CA 1
ATOM 1335 C C . SER A 1 165 ? -15.751 -10.156 -4.638 1.00 54.72 165 SER A C 1
ATOM 1337 O O . SER A 1 165 ? -15.891 -10.834 -5.660 1.00 54.72 165 SER A O 1
ATOM 1339 N N . ALA A 1 166 ? -14.783 -9.246 -4.532 1.00 58.56 166 ALA A N 1
ATOM 1340 C CA . ALA A 1 166 ? -13.643 -9.264 -5.426 1.00 58.56 166 ALA A CA 1
ATOM 1341 C C . ALA A 1 166 ? -13.007 -10.657 -5.310 1.00 58.56 166 ALA A C 1
ATOM 1343 O O . ALA A 1 166 ? -12.834 -11.187 -4.205 1.00 58.56 166 ALA A O 1
ATOM 1344 N N . PHE A 1 167 ? -12.720 -11.286 -6.451 1.00 59.94 167 PHE A N 1
ATOM 1345 C CA . PHE A 1 167 ? -12.023 -12.567 -6.451 1.00 59.94 167 PHE A CA 1
ATOM 1346 C C . PHE A 1 167 ? -10.712 -12.411 -5.672 1.00 59.94 167 PHE A C 1
ATOM 1348 O O . PHE A 1 167 ? -9.995 -11.432 -5.905 1.00 59.94 167 PHE A O 1
ATOM 1355 N N . PRO A 1 168 ? -10.389 -13.341 -4.754 1.00 65.38 168 PRO A N 1
ATOM 1356 C CA . PRO A 1 168 ? -9.167 -13.240 -3.978 1.00 65.38 168 PRO A CA 1
ATOM 1357 C C . PRO A 1 168 ? -7.973 -13.226 -4.932 1.00 65.38 168 PRO A C 1
ATOM 1359 O O . PRO A 1 168 ? -7.785 -14.138 -5.740 1.00 65.38 168 PRO A O 1
ATOM 1362 N N . MET A 1 169 ? -7.177 -12.161 -4.857 1.00 71.69 169 MET A N 1
ATOM 1363 C CA . MET A 1 169 ? -5.948 -12.053 -5.627 1.00 71.69 169 MET A CA 1
ATOM 1364 C C . MET A 1 169 ? -4.817 -12.667 -4.809 1.00 71.69 169 MET A C 1
ATOM 1366 O O . MET A 1 169 ? -4.261 -12.028 -3.917 1.00 71.69 169 MET A O 1
ATOM 1370 N N . TYR A 1 170 ? -4.499 -13.926 -5.103 1.00 83.06 170 TYR A N 1
ATOM 1371 C CA . TYR A 1 170 ? -3.425 -14.631 -4.414 1.00 83.06 170 TYR A CA 1
ATOM 1372 C C . TYR A 1 170 ? -2.064 -13.997 -4.741 1.00 83.06 170 TYR A C 1
ATOM 1374 O O . TYR A 1 170 ? -1.750 -13.802 -5.921 1.00 83.06 170 TYR A O 1
ATOM 1382 N N . PRO A 1 171 ? -1.237 -13.684 -3.727 1.00 86.50 171 PRO A N 1
ATOM 1383 C CA . PRO A 1 171 ? 0.086 -13.133 -3.959 1.00 86.50 171 PRO A CA 1
ATOM 1384 C C . PRO A 1 171 ? 0.989 -14.165 -4.638 1.00 86.50 171 PRO A C 1
ATOM 1386 O O . PRO A 1 171 ? 0.936 -15.364 -4.354 1.00 86.50 171 PRO A O 1
ATOM 1389 N N . LEU A 1 172 ? 1.855 -13.691 -5.531 1.00 85.88 172 LEU A N 1
ATOM 1390 C CA . LEU A 1 172 ? 2.831 -14.543 -6.200 1.00 85.88 172 LEU A CA 1
ATOM 1391 C C . LEU A 1 172 ? 4.000 -14.856 -5.263 1.00 85.88 172 LEU A C 1
ATOM 1393 O O . LEU A 1 172 ? 4.709 -13.949 -4.838 1.00 85.88 172 LEU A O 1
ATOM 1397 N N . VAL A 1 173 ? 4.263 -16.145 -5.039 1.00 90.81 173 VAL A N 1
ATOM 1398 C CA . VAL A 1 173 ? 5.465 -16.624 -4.325 1.00 90.81 173 VAL A CA 1
ATOM 1399 C C . VAL A 1 173 ? 6.730 -16.321 -5.137 1.00 90.81 173 VAL A C 1
ATOM 1401 O O . VAL A 1 173 ? 7.757 -15.935 -4.586 1.00 90.81 173 VAL A O 1
ATOM 1404 N N . LYS A 1 174 ? 6.657 -16.470 -6.466 1.00 90.44 174 LYS A N 1
ATOM 1405 C CA . LYS A 1 174 ? 7.769 -16.257 -7.405 1.00 90.44 174 LYS A CA 1
ATOM 1406 C C . LYS A 1 174 ? 7.311 -15.449 -8.606 1.00 90.44 174 LYS A C 1
ATOM 1408 O O . LYS A 1 174 ? 6.190 -15.627 -9.078 1.00 90.44 174 LYS A O 1
ATOM 1413 N N . ARG A 1 175 ? 8.208 -14.623 -9.153 1.00 87.69 175 ARG A N 1
ATOM 1414 C CA . ARG A 1 175 ? 7.986 -14.011 -10.470 1.00 87.69 175 ARG A CA 1
ATOM 1415 C C . ARG A 1 175 ? 8.079 -15.088 -11.545 1.00 87.69 175 ARG A C 1
ATOM 1417 O O . ARG A 1 175 ? 9.070 -15.814 -11.629 1.00 87.69 175 ARG A O 1
ATOM 1424 N N . GLU A 1 176 ? 7.044 -15.194 -12.370 1.00 80.25 176 GLU A N 1
ATOM 1425 C CA . GLU A 1 176 ? 7.074 -16.047 -13.555 1.00 80.25 176 GLU A CA 1
ATOM 1426 C C . GLU A 1 176 ? 8.076 -15.478 -14.569 1.00 80.25 176 GLU A C 1
ATOM 1428 O O . GLU A 1 176 ? 8.251 -14.259 -14.700 1.00 80.25 176 GLU A O 1
ATOM 1433 N N . ARG A 1 177 ? 8.716 -16.360 -15.336 1.00 70.69 177 ARG A N 1
ATOM 1434 C CA . ARG A 1 177 ? 9.535 -15.935 -16.475 1.00 70.69 177 ARG A CA 1
ATOM 1435 C C . ARG A 1 177 ? 8.638 -15.421 -17.604 1.00 70.69 177 ARG A C 1
ATOM 1437 O O . ARG A 1 177 ? 7.474 -15.806 -17.710 1.00 70.69 177 ARG A O 1
ATOM 1444 N N . VAL A 1 178 ? 9.194 -14.561 -18.457 1.00 70.88 178 VAL A N 1
ATOM 1445 C CA . VAL A 1 178 ? 8.505 -14.039 -19.648 1.00 70.88 178 VAL A CA 1
ATOM 1446 C C . VAL A 1 178 ? 8.000 -15.201 -20.506 1.00 70.88 178 VAL A C 1
ATOM 1448 O O . VAL A 1 178 ? 8.746 -16.137 -20.794 1.00 70.88 178 VAL A O 1
ATOM 1451 N N . THR A 1 179 ? 6.737 -15.128 -20.930 1.00 68.19 179 THR A N 1
ATOM 1452 C CA . THR A 1 179 ? 6.146 -16.049 -21.908 1.00 68.19 179 THR A CA 1
ATOM 1453 C C . THR A 1 179 ? 5.647 -15.264 -23.116 1.00 68.19 179 THR A C 1
ATOM 1455 O O . THR A 1 179 ? 5.272 -14.098 -23.001 1.00 68.19 179 THR A O 1
ATOM 1458 N N . PHE A 1 180 ? 5.591 -15.916 -24.278 1.00 63.31 180 PHE A N 1
ATOM 1459 C CA . PHE A 1 180 ? 5.181 -15.307 -25.553 1.00 63.31 180 PHE A CA 1
ATOM 1460 C C . PHE A 1 180 ? 3.776 -14.691 -25.558 1.00 63.31 180 PHE A C 1
ATOM 1462 O O . PHE A 1 180 ? 3.452 -13.912 -26.446 1.00 63.31 180 PHE A O 1
ATOM 1469 N N . SER A 1 181 ? 2.937 -15.038 -24.582 1.00 67.06 181 SER A N 1
ATOM 1470 C CA . SER A 1 181 ? 1.549 -14.576 -24.503 1.00 67.06 181 SER A CA 1
ATOM 1471 C C . SER A 1 181 ? 1.382 -13.186 -23.879 1.00 67.06 181 SER A C 1
ATOM 1473 O O . SER A 1 181 ? 0.294 -12.619 -23.953 1.00 67.06 181 SER A O 1
ATOM 1475 N N . LYS A 1 182 ? 2.425 -12.639 -23.236 1.00 71.06 182 LYS A N 1
ATOM 1476 C CA . LYS A 1 182 ? 2.337 -11.406 -22.437 1.00 71.06 182 LYS A CA 1
ATOM 1477 C C . LYS A 1 182 ? 3.593 -10.550 -22.610 1.00 71.06 182 LYS A C 1
ATOM 1479 O O . LYS A 1 182 ? 4.493 -10.591 -21.774 1.00 71.06 182 LYS A O 1
ATOM 1484 N N . LEU A 1 183 ? 3.636 -9.809 -23.715 1.00 79.88 183 LEU A N 1
ATOM 1485 C CA . LEU A 1 183 ? 4.678 -8.825 -24.031 1.00 79.88 183 LEU A CA 1
ATOM 1486 C C . LEU A 1 183 ? 4.310 -7.455 -23.436 1.00 79.88 183 LEU A C 1
ATOM 1488 O O . LEU A 1 183 ? 3.127 -7.127 -23.349 1.00 79.88 183 LEU A O 1
ATOM 1492 N N . ASN A 1 184 ? 5.303 -6.660 -23.035 1.00 82.94 184 ASN A N 1
ATOM 1493 C CA . ASN A 1 184 ? 5.091 -5.329 -22.459 1.00 82.94 184 ASN A CA 1
ATOM 1494 C C . ASN A 1 184 ? 4.812 -4.256 -23.530 1.00 82.94 184 ASN A C 1
ATOM 1496 O O . ASN A 1 184 ? 4.180 -3.244 -23.234 1.00 82.94 184 ASN A O 1
ATOM 1500 N N . GLY A 1 185 ? 5.270 -4.477 -24.763 1.00 85.94 185 GLY A N 1
ATOM 1501 C CA . GLY A 1 185 ? 5.199 -3.540 -25.878 1.00 85.94 185 GLY A CA 1
ATOM 1502 C C . GLY A 1 185 ? 6.561 -2.919 -26.200 1.00 85.94 185 GLY A C 1
ATOM 1503 O O . GLY A 1 185 ? 7.326 -2.518 -25.319 1.00 85.94 185 GLY A O 1
ATOM 1504 N N . ALA A 1 186 ? 6.861 -2.789 -27.496 1.00 86.69 186 ALA A N 1
ATOM 1505 C CA . ALA A 1 186 ? 8.136 -2.244 -27.963 1.00 86.69 186 ALA A CA 1
ATOM 1506 C C . ALA A 1 186 ? 8.357 -0.781 -27.532 1.00 86.69 186 ALA A C 1
ATOM 1508 O O . ALA A 1 186 ? 9.492 -0.386 -27.266 1.00 86.69 186 ALA A O 1
ATOM 1509 N N . ASP A 1 187 ? 7.292 0.022 -27.430 1.00 90.19 187 ASP A N 1
ATOM 1510 C CA . ASP A 1 187 ? 7.382 1.414 -26.984 1.00 90.19 187 ASP A CA 1
ATOM 1511 C C . ASP A 1 187 ? 7.799 1.510 -25.508 1.00 90.19 187 ASP A C 1
ATOM 1513 O O . ASP A 1 187 ? 8.633 2.348 -25.154 1.00 90.19 187 ASP A O 1
ATOM 1517 N N . TRP A 1 188 ? 7.267 0.623 -24.661 1.00 92.56 188 TRP A N 1
ATOM 1518 C CA . TRP A 1 188 ? 7.684 0.503 -23.270 1.00 92.56 188 TRP A CA 1
ATOM 1519 C C . TRP A 1 188 ? 9.148 0.061 -23.188 1.00 92.56 188 TRP A C 1
ATOM 1521 O O . TRP A 1 188 ? 9.928 0.687 -22.472 1.00 92.56 188 TRP A O 1
ATOM 1531 N N . GLY A 1 189 ? 9.560 -0.930 -23.990 1.00 92.12 189 GLY A N 1
ATOM 1532 C CA . GLY A 1 189 ? 10.948 -1.404 -24.045 1.00 92.12 189 GLY A CA 1
ATOM 1533 C C . GLY A 1 189 ? 11.958 -0.302 -24.396 1.00 92.12 189 GLY A C 1
ATOM 1534 O O . GLY A 1 189 ? 12.995 -0.179 -23.744 1.00 92.12 189 GLY A O 1
ATOM 1535 N N . VAL A 1 190 ? 11.636 0.569 -25.359 1.00 92.94 190 VAL A N 1
ATOM 1536 C CA . VAL A 1 190 ? 12.489 1.722 -25.708 1.00 92.94 190 VAL A CA 1
ATOM 1537 C C . VAL A 1 190 ? 12.588 2.721 -24.549 1.00 92.94 190 VAL A C 1
ATOM 1539 O O . VAL A 1 190 ? 13.684 3.196 -24.239 1.00 92.94 190 VAL A O 1
ATOM 1542 N N . LYS A 1 191 ? 11.474 3.022 -23.867 1.00 94.81 191 LYS A N 1
ATOM 1543 C CA . LYS A 1 191 ? 11.470 3.907 -22.685 1.00 94.81 191 LY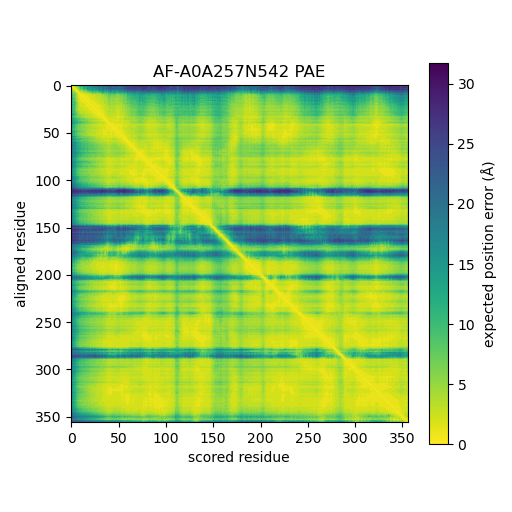S A CA 1
ATOM 1544 C C . LYS A 1 191 ? 12.271 3.302 -21.525 1.00 94.81 191 LYS A C 1
ATOM 1546 O O . LYS A 1 191 ? 13.045 4.015 -20.887 1.00 94.81 191 LYS A O 1
ATOM 1551 N N . ALA A 1 192 ? 12.147 1.995 -21.293 1.00 95.06 192 ALA A N 1
ATOM 1552 C CA . ALA A 1 192 ? 12.909 1.270 -20.280 1.00 95.06 192 ALA A CA 1
ATOM 1553 C C . ALA A 1 192 ? 14.415 1.278 -20.573 1.00 95.06 192 ALA A C 1
ATOM 1555 O O . ALA A 1 192 ? 15.217 1.522 -19.665 1.00 95.06 192 ALA A O 1
ATOM 1556 N N . LEU A 1 193 ? 14.814 1.104 -21.837 1.00 94.62 193 LEU A N 1
ATOM 1557 C CA . LEU A 1 193 ? 16.210 1.227 -22.260 1.00 94.62 193 LEU A CA 1
ATOM 1558 C C . LEU A 1 193 ? 16.744 2.641 -22.022 1.00 94.62 193 LEU A C 1
ATOM 1560 O O . LEU A 1 193 ? 17.814 2.805 -21.439 1.00 94.62 193 LEU A O 1
ATOM 1564 N N . TYR A 1 194 ? 15.981 3.661 -22.411 1.00 94.81 194 TYR A N 1
ATOM 1565 C CA . TYR A 1 194 ? 16.348 5.056 -22.180 1.00 94.81 194 TYR A CA 1
ATOM 1566 C C . TYR A 1 194 ? 16.548 5.368 -20.689 1.00 94.81 194 TYR A C 1
ATOM 1568 O O . TYR A 1 194 ? 17.568 5.947 -20.310 1.00 94.81 194 TYR A O 1
ATOM 1576 N N . ASN A 1 195 ? 15.622 4.933 -19.830 1.00 94.94 195 ASN A N 1
ATOM 1577 C CA . ASN A 1 195 ? 15.743 5.088 -18.380 1.00 94.94 195 ASN A CA 1
ATOM 1578 C C . ASN A 1 195 ? 16.951 4.315 -17.815 1.00 94.94 195 ASN A C 1
ATOM 1580 O O . ASN A 1 195 ? 17.661 4.837 -16.958 1.00 94.94 195 ASN A O 1
ATOM 1584 N N . THR A 1 196 ? 17.228 3.108 -18.322 1.00 94.38 196 THR A N 1
ATOM 1585 C CA . THR A 1 196 ? 18.411 2.311 -17.941 1.00 94.38 196 THR A CA 1
ATOM 1586 C C . THR A 1 196 ? 19.705 3.065 -18.242 1.00 94.38 196 THR A C 1
ATOM 1588 O O . THR A 1 196 ? 20.572 3.177 -17.375 1.00 94.38 196 THR A O 1
ATOM 1591 N N . LEU A 1 197 ? 19.819 3.634 -19.446 1.00 93.56 197 LEU A N 1
ATOM 1592 C CA . LEU A 1 197 ? 20.984 4.419 -19.846 1.00 93.56 197 LEU A CA 1
ATOM 1593 C C . LEU A 1 197 ? 21.143 5.659 -18.961 1.00 93.56 197 LEU A C 1
ATOM 1595 O O . LEU A 1 197 ? 22.231 5.898 -18.447 1.00 93.56 197 LEU A O 1
ATOM 1599 N N . LYS A 1 198 ? 20.062 6.403 -18.698 1.00 92.56 198 LYS A N 1
ATOM 1600 C CA . LYS A 1 198 ? 20.109 7.567 -17.799 1.00 92.56 198 LYS A CA 1
ATOM 1601 C C . LYS A 1 198 ? 20.608 7.231 -16.398 1.00 92.56 198 LYS A C 1
ATOM 1603 O O . LYS A 1 198 ? 21.454 7.952 -15.879 1.00 92.56 198 LYS A O 1
ATOM 1608 N N . LEU A 1 199 ? 20.118 6.140 -15.809 1.00 91.81 199 LEU A N 1
ATOM 1609 C CA . LEU A 1 199 ? 20.571 5.688 -14.491 1.00 91.81 199 LEU A CA 1
ATOM 1610 C C . LEU A 1 199 ? 22.049 5.276 -14.510 1.00 91.81 199 LEU A C 1
ATOM 1612 O O . LEU A 1 199 ? 22.767 5.558 -13.559 1.00 91.81 199 LEU A O 1
ATOM 1616 N N . SER A 1 200 ? 22.529 4.669 -15.602 1.00 89.75 200 SER A N 1
ATOM 1617 C CA . SER A 1 200 ? 23.944 4.286 -15.736 1.00 89.75 200 SER A CA 1
ATOM 1618 C C . SER A 1 200 ? 24.901 5.475 -15.870 1.00 89.75 200 SER A C 1
ATOM 1620 O O . SER A 1 200 ? 26.074 5.360 -15.525 1.00 89.75 200 SER A O 1
ATOM 1622 N N . LEU A 1 201 ? 24.405 6.621 -16.348 1.00 87.38 201 LEU A N 1
ATOM 1623 C CA . LEU A 1 201 ? 25.202 7.833 -16.531 1.00 87.38 201 LEU A CA 1
ATOM 1624 C C . LEU A 1 201 ? 25.416 8.619 -15.227 1.00 87.38 201 LEU A C 1
ATOM 1626 O O . LEU A 1 201 ? 26.137 9.611 -15.264 1.00 87.38 201 LEU A O 1
ATOM 1630 N N . ASN A 1 202 ? 24.817 8.195 -14.100 1.00 75.50 202 ASN A N 1
ATOM 1631 C CA . ASN A 1 202 ? 24.940 8.836 -12.781 1.00 75.50 202 ASN A CA 1
ATOM 1632 C C . ASN A 1 202 ? 24.838 10.369 -12.855 1.00 75.50 202 ASN A C 1
ATOM 1634 O O . ASN A 1 202 ? 25.686 11.097 -12.334 1.00 75.50 202 ASN A O 1
ATOM 1638 N N . LEU A 1 203 ? 23.815 10.857 -13.564 1.00 74.62 203 LEU A N 1
ATOM 1639 C CA . LEU A 1 203 ? 23.578 12.288 -13.729 1.00 74.62 203 LEU A CA 1
ATOM 1640 C C . LEU A 1 203 ? 23.482 12.974 -12.352 1.00 74.62 203 LEU A C 1
ATOM 1642 O O . LEU A 1 203 ? 22.983 12.364 -11.408 1.00 74.62 203 LEU A O 1
ATOM 1646 N N . PRO A 1 204 ? 23.902 14.247 -12.224 1.00 64.62 204 PRO A N 1
ATOM 1647 C CA . PRO A 1 204 ? 23.956 14.960 -10.940 1.00 64.62 204 PRO A CA 1
ATOM 1648 C C . PRO A 1 204 ? 22.575 15.240 -10.317 1.00 64.62 204 PRO A C 1
ATOM 1650 O O . PRO A 1 204 ? 22.482 15.883 -9.272 1.00 64.62 204 PRO A O 1
ATOM 1653 N N . GLU A 1 205 ? 21.491 14.802 -10.959 1.00 75.75 205 GLU A N 1
ATOM 1654 C CA . GLU A 1 205 ? 20.135 14.948 -10.451 1.00 75.75 205 GLU A CA 1
ATOM 1655 C C . GLU A 1 205 ? 19.926 14.080 -9.204 1.00 75.75 205 GLU A C 1
ATOM 1657 O O . GLU A 1 205 ? 20.313 12.914 -9.147 1.00 75.75 205 GLU A O 1
ATOM 1662 N N . LYS A 1 206 ? 19.250 14.643 -8.196 1.00 80.56 206 LYS A N 1
ATOM 1663 C CA . LYS A 1 206 ? 18.936 13.942 -6.940 1.00 80.56 206 LYS A CA 1
ATOM 1664 C C . LYS A 1 206 ? 18.034 12.715 -7.153 1.00 80.56 206 LYS A C 1
ATOM 1666 O O . LYS A 1 206 ? 18.032 11.795 -6.336 1.00 80.56 206 LYS A O 1
ATOM 1671 N N . TYR A 1 207 ? 17.250 12.728 -8.226 1.00 88.38 207 TYR A N 1
ATOM 1672 C CA . TYR A 1 207 ? 16.380 11.641 -8.647 1.00 88.38 207 TYR A CA 1
ATOM 1673 C C . TYR A 1 207 ? 16.149 11.713 -10.158 1.00 88.38 207 TYR A C 1
ATOM 1675 O O . TYR A 1 207 ? 16.174 12.795 -10.738 1.00 88.38 207 TYR A O 1
ATOM 1683 N N . LEU A 1 208 ? 15.852 10.572 -10.778 1.00 93.00 208 LEU A N 1
ATOM 1684 C CA . LEU A 1 208 ? 15.381 10.491 -12.156 1.00 93.00 208 LEU A CA 1
ATOM 1685 C C . LEU A 1 208 ? 13.861 10.332 -12.169 1.00 93.00 208 LEU A C 1
ATOM 1687 O O . LEU A 1 208 ? 13.330 9.335 -11.680 1.00 93.00 208 LEU A O 1
ATOM 1691 N N . LYS A 1 209 ? 13.150 11.281 -12.778 1.00 93.50 209 LYS A N 1
ATOM 1692 C CA . LYS A 1 209 ? 11.701 11.178 -12.982 1.00 93.50 209 LYS A CA 1
ATOM 1693 C C . LYS A 1 209 ? 11.368 10.549 -14.330 1.00 93.50 209 LYS A C 1
ATOM 1695 O O . LYS A 1 209 ? 11.890 10.966 -15.362 1.00 93.50 209 LYS A O 1
ATOM 1700 N N . SER A 1 210 ? 10.442 9.598 -14.327 1.00 95.06 210 SER A N 1
ATOM 1701 C CA . SER A 1 210 ? 9.860 9.035 -15.543 1.00 95.06 210 SER A CA 1
ATOM 1702 C C . SER A 1 210 ? 8.403 8.661 -15.287 1.00 95.06 210 SER A C 1
ATOM 1704 O O . SER A 1 210 ? 8.087 8.009 -14.293 1.00 95.06 210 SER A O 1
ATOM 1706 N N . GLY A 1 211 ? 7.493 9.144 -16.137 1.00 94.31 211 GLY A N 1
ATOM 1707 C CA . GLY A 1 211 ? 6.052 9.033 -15.900 1.00 94.31 211 GLY A CA 1
ATOM 1708 C C . GLY A 1 211 ? 5.643 9.565 -14.520 1.00 94.31 211 GLY A C 1
ATOM 1709 O O . GLY A 1 211 ? 6.009 10.678 -14.131 1.00 94.31 211 GLY A O 1
ATOM 1710 N N . ALA A 1 212 ? 4.897 8.749 -13.778 1.00 95.31 212 ALA A N 1
ATOM 1711 C CA . ALA A 1 212 ? 4.458 9.046 -12.416 1.00 95.31 212 ALA A CA 1
ATOM 1712 C C . ALA A 1 212 ? 5.407 8.490 -11.336 1.00 95.31 212 ALA A C 1
ATOM 1714 O O . ALA A 1 212 ? 4.973 8.277 -10.209 1.00 95.31 212 ALA A O 1
ATOM 1715 N N . VAL A 1 213 ? 6.680 8.232 -11.658 1.00 97.31 213 VAL A N 1
ATOM 1716 C CA . VAL A 1 213 ? 7.643 7.591 -10.747 1.00 97.31 213 VAL A CA 1
ATOM 1717 C C . VAL A 1 213 ? 8.938 8.391 -10.666 1.00 97.31 213 VAL A C 1
ATOM 1719 O O . VAL A 1 213 ? 9.411 8.944 -11.661 1.00 97.31 213 VAL A O 1
ATOM 1722 N N . GLN A 1 214 ? 9.521 8.434 -9.471 1.00 95.50 214 GLN A N 1
ATOM 1723 C CA . GLN A 1 214 ? 10.846 8.987 -9.214 1.00 95.50 214 GLN A CA 1
ATOM 1724 C C . GLN A 1 214 ? 11.784 7.869 -8.748 1.00 95.50 214 GLN A C 1
ATOM 1726 O O . GLN A 1 214 ? 11.493 7.193 -7.764 1.00 95.50 214 GLN A O 1
ATOM 1731 N N . ALA A 1 215 ? 12.903 7.679 -9.450 1.00 95.56 215 ALA A N 1
ATOM 1732 C CA . ALA A 1 215 ? 14.017 6.842 -9.016 1.00 95.56 215 ALA A CA 1
ATOM 1733 C C . ALA A 1 215 ? 15.008 7.698 -8.226 1.00 95.56 215 ALA A C 1
ATOM 1735 O O . ALA A 1 215 ? 15.645 8.588 -8.784 1.00 95.56 215 ALA A O 1
ATOM 1736 N N . VAL A 1 216 ? 15.131 7.437 -6.931 1.00 93.75 216 VAL A N 1
ATOM 1737 C CA . VAL A 1 216 ? 15.970 8.195 -5.998 1.00 93.75 216 VAL A CA 1
ATOM 1738 C C . VAL A 1 216 ? 17.222 7.380 -5.694 1.00 93.75 216 VAL A C 1
ATOM 1740 O O . VAL A 1 216 ? 17.120 6.173 -5.468 1.00 93.75 216 VAL A O 1
ATOM 1743 N N . ASN A 1 217 ? 18.392 8.025 -5.687 1.00 91.56 217 ASN A N 1
ATOM 1744 C CA . ASN A 1 217 ? 19.623 7.391 -5.213 1.00 91.56 217 ASN A CA 1
ATOM 1745 C C . ASN A 1 217 ? 19.467 7.060 -3.721 1.00 91.56 217 ASN A C 1
ATOM 1747 O O . ASN A 1 217 ? 19.185 7.942 -2.907 1.00 91.56 217 ASN A O 1
ATOM 1751 N N . PHE A 1 218 ? 19.574 5.779 -3.392 1.00 88.12 218 PHE A N 1
ATOM 1752 C CA . PHE A 1 218 ? 19.155 5.226 -2.115 1.00 88.12 218 PHE A CA 1
ATOM 1753 C C . PHE A 1 218 ? 19.982 3.981 -1.808 1.00 88.12 218 PHE A C 1
ATOM 1755 O O . PHE A 1 218 ? 19.963 3.036 -2.591 1.00 88.12 218 PHE A O 1
ATOM 1762 N N . ASP A 1 219 ? 20.677 3.937 -0.671 1.00 89.44 219 ASP A N 1
ATOM 1763 C CA . ASP A 1 219 ? 21.426 2.742 -0.264 1.00 89.44 219 ASP A CA 1
ATOM 1764 C C . ASP A 1 219 ? 20.485 1.662 0.298 1.00 89.44 219 ASP A C 1
ATOM 1766 O O . ASP A 1 219 ? 20.347 1.458 1.503 1.00 89.44 219 ASP A O 1
ATOM 1770 N N . GLY A 1 220 ? 19.763 1.008 -0.611 1.00 93.50 220 GLY A N 1
ATOM 1771 C CA . GLY A 1 220 ? 18.672 0.097 -0.297 1.00 93.50 220 GLY A CA 1
ATOM 1772 C C . GLY A 1 220 ? 19.016 -1.379 -0.388 1.00 93.50 220 GLY A C 1
ATOM 1773 O O . GLY A 1 220 ? 18.114 -2.194 -0.255 1.00 93.50 220 GLY A O 1
ATOM 1774 N N . CYS A 1 221 ? 20.270 -1.772 -0.617 1.00 96.31 221 CYS A N 1
ATOM 1775 C CA . CYS A 1 221 ? 20.620 -3.176 -0.892 1.00 96.31 221 CYS A CA 1
ATOM 1776 C C . CYS A 1 221 ? 20.359 -4.149 0.267 1.00 96.31 221 CYS A C 1
ATOM 1778 O O . CYS A 1 221 ? 20.148 -5.349 0.043 1.00 96.31 221 CYS A O 1
ATOM 1780 N N . GLN A 1 222 ? 20.312 -3.639 1.498 1.00 96.12 222 GLN A N 1
ATOM 1781 C CA . GLN A 1 222 ? 19.863 -4.413 2.658 1.00 96.12 222 GLN A CA 1
ATOM 1782 C C . GLN A 1 222 ? 18.333 -4.507 2.742 1.00 96.12 222 GLN A C 1
ATOM 1784 O O . GLN A 1 222 ? 17.802 -5.514 3.201 1.00 96.12 222 GLN A O 1
ATOM 1789 N N . LEU A 1 223 ? 17.629 -3.494 2.238 1.00 97.38 223 LEU A N 1
ATOM 1790 C CA . LEU A 1 223 ? 16.185 -3.309 2.390 1.00 97.38 223 LEU A CA 1
ATOM 1791 C C . LEU A 1 223 ? 15.386 -3.916 1.236 1.00 97.38 223 LEU A C 1
ATOM 1793 O O . LEU A 1 223 ? 14.276 -4.390 1.445 1.00 97.38 223 LEU A O 1
ATOM 1797 N N . PHE A 1 224 ? 15.958 -3.940 0.034 1.00 97.88 224 PHE A N 1
ATOM 1798 C CA . PHE A 1 224 ? 15.326 -4.442 -1.177 1.00 97.88 224 PHE A CA 1
ATOM 1799 C C . PHE A 1 224 ? 16.176 -5.519 -1.855 1.00 97.88 224 PHE A C 1
ATOM 1801 O O . PHE A 1 224 ? 17.407 -5.521 -1.782 1.00 97.88 224 PHE A O 1
ATOM 1808 N N . SER A 1 225 ? 15.522 -6.469 -2.517 1.00 97.19 225 SER A N 1
ATOM 1809 C CA . SER A 1 225 ? 16.162 -7.589 -3.213 1.00 97.19 225 SER A CA 1
ATOM 1810 C C . SER A 1 225 ? 16.400 -7.356 -4.702 1.00 97.19 225 SER A C 1
ATOM 1812 O O . SER A 1 225 ? 17.027 -8.196 -5.355 1.00 97.19 225 SER A O 1
ATOM 1814 N N . HIS A 1 226 ? 15.916 -6.246 -5.265 1.00 97.06 226 HIS A N 1
ATOM 1815 C CA . HIS A 1 226 ? 16.089 -5.956 -6.686 1.00 97.06 226 HIS A CA 1
ATOM 1816 C C . HIS A 1 226 ? 17.556 -5.709 -7.053 1.00 97.06 226 HIS A C 1
ATOM 1818 O O . HIS A 1 226 ? 18.421 -5.482 -6.210 1.00 97.06 226 HIS A O 1
ATOM 1824 N N . ARG A 1 227 ? 17.869 -5.792 -8.350 1.00 95.88 227 ARG A N 1
ATOM 1825 C CA . ARG A 1 227 ? 19.256 -5.728 -8.839 1.00 95.88 227 ARG A CA 1
ATOM 1826 C C . ARG A 1 227 ? 19.878 -4.349 -8.650 1.00 95.88 227 ARG A C 1
ATOM 1828 O O . ARG A 1 227 ? 21.047 -4.257 -8.300 1.00 95.88 227 ARG A O 1
ATOM 1835 N N . LEU A 1 228 ? 19.116 -3.298 -8.939 1.00 95.00 228 LEU A N 1
ATOM 1836 C CA . LEU A 1 228 ? 19.590 -1.918 -8.905 1.00 95.00 228 LEU A CA 1
ATOM 1837 C C . LEU A 1 228 ? 19.283 -1.275 -7.545 1.00 95.00 228 LEU A C 1
ATOM 1839 O O . LEU A 1 228 ? 18.670 -0.217 -7.468 1.00 95.00 228 LEU A O 1
ATOM 1843 N N . CYS A 1 229 ? 19.681 -1.950 -6.467 1.00 94.69 229 CYS A N 1
ATOM 1844 C CA . CYS A 1 229 ? 19.301 -1.614 -5.094 1.00 94.69 229 CYS A CA 1
ATOM 1845 C C . CYS A 1 229 ? 19.948 -0.349 -4.512 1.00 94.69 229 CYS A C 1
ATOM 1847 O O . CYS A 1 229 ? 19.541 0.090 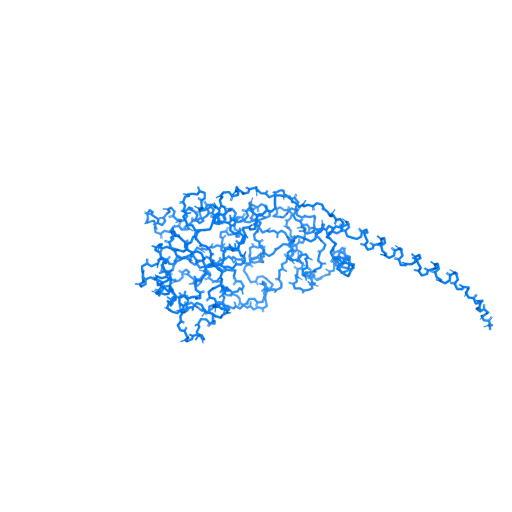-3.442 1.00 94.69 229 CYS A O 1
ATOM 1849 N N . HIS A 1 230 ? 20.880 0.271 -5.240 1.00 93.31 230 HIS A N 1
ATOM 1850 C CA . HIS A 1 230 ? 21.367 1.633 -4.972 1.00 93.31 230 HIS A CA 1
ATOM 1851 C C . HIS A 1 230 ? 20.403 2.729 -5.465 1.00 93.31 230 HIS A C 1
ATOM 1853 O O . HIS A 1 230 ? 20.680 3.922 -5.351 1.00 93.31 230 HIS A O 1
ATOM 1859 N N . TYR A 1 231 ? 19.269 2.326 -6.039 1.00 94.94 231 TYR A N 1
ATOM 1860 C CA . TYR A 1 231 ? 18.147 3.193 -6.343 1.00 94.94 231 TYR A CA 1
ATOM 1861 C C . TYR A 1 231 ? 16.866 2.576 -5.790 1.00 94.94 231 TYR A C 1
ATOM 1863 O O . TYR A 1 231 ? 16.656 1.364 -5.877 1.00 94.94 231 TYR A O 1
ATOM 1871 N N . ALA A 1 232 ? 15.968 3.418 -5.296 1.00 95.94 232 ALA A N 1
ATOM 1872 C CA . ALA A 1 232 ? 14.601 3.038 -4.971 1.00 95.94 232 ALA A CA 1
ATOM 1873 C C . ALA A 1 232 ? 13.633 3.867 -5.813 1.00 95.94 232 ALA A C 1
ATOM 1875 O O . ALA A 1 232 ? 13.876 5.045 -6.075 1.00 95.94 232 ALA A O 1
ATOM 1876 N N . ILE A 1 233 ? 12.546 3.237 -6.258 1.00 97.44 233 ILE A N 1
ATOM 1877 C CA . ILE A 1 233 ? 11.493 3.914 -7.011 1.00 97.44 233 ILE A CA 1
ATOM 1878 C C . ILE A 1 233 ? 10.263 4.146 -6.139 1.00 97.44 233 ILE A C 1
ATOM 1880 O O . ILE A 1 233 ? 9.841 3.263 -5.386 1.00 97.44 233 ILE A O 1
ATOM 1884 N N . PHE A 1 234 ? 9.701 5.345 -6.274 1.00 97.00 234 PHE A N 1
ATOM 1885 C CA . PHE A 1 234 ? 8.553 5.845 -5.520 1.00 97.00 234 PHE A CA 1
ATOM 1886 C C . PHE A 1 234 ? 7.554 6.499 -6.467 1.00 97.00 234 PHE A C 1
ATOM 1888 O O . PHE A 1 234 ? 7.946 7.083 -7.483 1.00 97.00 234 PHE A O 1
ATOM 1895 N N . VAL A 1 235 ? 6.265 6.439 -6.138 1.00 96.25 235 VAL A N 1
ATOM 1896 C CA . VAL A 1 235 ? 5.250 7.147 -6.921 1.00 96.25 235 VAL A CA 1
ATOM 1897 C C . VAL A 1 235 ? 5.346 8.649 -6.652 1.00 96.25 235 VAL A C 1
ATOM 1899 O O . VAL A 1 235 ? 5.538 9.093 -5.527 1.00 96.25 235 VAL A O 1
ATOM 1902 N N . ASP A 1 236 ? 5.188 9.461 -7.694 1.00 92.69 236 ASP A N 1
ATOM 1903 C CA . ASP A 1 236 ? 5.274 10.927 -7.635 1.00 92.69 236 ASP A CA 1
ATOM 1904 C C . ASP A 1 236 ? 4.252 11.543 -6.660 1.00 92.69 236 ASP A C 1
ATOM 1906 O O . ASP A 1 236 ? 4.457 12.646 -6.156 1.00 92.69 236 ASP A O 1
ATOM 1910 N N . GLY A 1 237 ? 3.155 10.825 -6.394 1.00 91.19 237 GLY A N 1
ATOM 1911 C CA . GLY A 1 237 ? 2.135 11.198 -5.416 1.00 91.19 237 GLY A CA 1
ATOM 1912 C C . GLY A 1 237 ? 2.658 11.263 -3.980 1.00 91.19 237 GLY A C 1
ATOM 1913 O O . GLY A 1 237 ? 2.234 12.146 -3.238 1.00 91.19 237 GLY A O 1
ATOM 1914 N N . ASP A 1 238 ? 3.639 10.428 -3.621 1.00 92.12 238 ASP A N 1
ATOM 1915 C CA . ASP A 1 238 ? 4.226 10.402 -2.274 1.00 92.12 238 ASP A CA 1
ATOM 1916 C C . ASP A 1 238 ? 4.905 11.740 -1.921 1.00 92.12 238 ASP A C 1
ATOM 1918 O O . ASP A 1 238 ? 5.011 12.112 -0.755 1.00 92.12 238 ASP A O 1
ATOM 1922 N N . PHE A 1 239 ? 5.330 12.516 -2.924 1.00 90.56 239 PHE A N 1
ATOM 1923 C CA . PHE A 1 239 ? 6.014 13.803 -2.738 1.00 90.56 239 PHE A CA 1
ATOM 1924 C C . PHE A 1 239 ? 5.083 15.021 -2.822 1.00 90.56 239 PHE A C 1
ATOM 1926 O O . PHE A 1 239 ? 5.521 16.158 -2.615 1.00 90.56 239 PHE A O 1
ATOM 1933 N N . LYS A 1 240 ? 3.801 14.810 -3.145 1.00 88.00 240 LYS A N 1
ATOM 1934 C CA . LYS A 1 240 ? 2.800 15.869 -3.373 1.00 88.00 240 LYS A CA 1
ATOM 1935 C C . LYS A 1 240 ? 1.699 15.904 -2.316 1.00 88.00 240 LYS A C 1
ATOM 1937 O O . LYS A 1 240 ? 0.660 16.516 -2.545 1.00 88.00 240 LYS A O 1
ATOM 1942 N N . LYS A 1 241 ? 1.926 15.255 -1.177 1.00 83.31 241 LYS A N 1
ATOM 1943 C CA . LYS A 1 241 ? 0.971 15.215 -0.074 1.00 83.31 241 LYS A CA 1
ATOM 1944 C C . LYS A 1 241 ? 0.613 16.601 0.438 1.00 83.31 241 LYS A C 1
ATOM 1946 O O . LYS A 1 241 ? 1.467 17.481 0.553 1.00 83.31 241 LYS A O 1
ATOM 1951 N N . GLU A 1 242 ? -0.654 16.746 0.789 1.00 81.88 242 GLU A N 1
ATOM 1952 C CA . GLU A 1 242 ? -1.156 17.894 1.527 1.00 81.88 242 GLU A CA 1
ATOM 1953 C C . GLU A 1 242 ? -0.950 17.693 3.030 1.00 81.88 242 GLU A C 1
ATOM 1955 O O . GLU A 1 242 ? -0.895 16.566 3.525 1.00 81.88 242 GLU A O 1
ATOM 1960 N N . THR A 1 243 ? -0.869 18.795 3.770 1.00 84.69 243 THR A N 1
ATOM 1961 C CA . THR A 1 243 ? -0.910 18.773 5.233 1.00 84.69 243 THR A CA 1
ATOM 1962 C C . THR A 1 243 ? -2.244 18.189 5.707 1.00 84.69 243 THR A C 1
ATOM 1964 O O . THR A 1 243 ? -3.308 18.620 5.250 1.00 84.69 243 THR A O 1
ATOM 1967 N N . PHE A 1 244 ? -2.196 17.221 6.625 1.00 89.25 244 PHE A N 1
ATOM 1968 C CA . PHE A 1 244 ? -3.401 16.673 7.239 1.00 89.25 244 PHE A CA 1
ATOM 1969 C C . PHE A 1 244 ? -4.045 17.707 8.166 1.00 89.25 244 PHE A C 1
ATOM 1971 O O . PHE A 1 244 ? -3.397 18.201 9.083 1.00 89.25 244 PHE A O 1
ATOM 1978 N N . ASN A 1 245 ? -5.311 18.044 7.919 1.00 90.19 245 ASN A N 1
ATOM 1979 C CA . ASN A 1 245 ? -6.058 19.010 8.733 1.00 90.19 245 ASN A CA 1
ATOM 1980 C C . ASN A 1 245 ? -7.551 18.670 8.874 1.00 90.19 245 ASN A C 1
ATOM 1982 O O . ASN A 1 245 ? -8.346 19.521 9.257 1.00 90.19 245 ASN A O 1
ATOM 1986 N N . SER A 1 246 ? -7.945 17.436 8.551 1.00 91.00 246 SER A N 1
ATOM 1987 C CA . SER A 1 246 ? -9.347 16.996 8.549 1.00 91.00 246 SER A CA 1
ATOM 1988 C C . SER A 1 246 ? -9.709 16.130 9.759 1.00 91.00 246 SER A C 1
ATOM 1990 O O . SER A 1 246 ? -10.527 15.218 9.651 1.00 91.00 246 SER A O 1
ATOM 1992 N N . ILE A 1 247 ? -9.105 16.415 10.916 1.00 93.56 247 ILE A N 1
ATOM 1993 C CA . ILE A 1 247 ? -9.317 15.659 12.157 1.00 93.56 247 ILE A CA 1
ATOM 1994 C C . ILE A 1 247 ? -10.772 15.711 12.643 1.00 93.56 247 ILE A C 1
ATOM 1996 O O . ILE A 1 247 ? -11.315 14.684 13.037 1.00 93.56 247 ILE A O 1
ATOM 2000 N N . ASP A 1 248 ? -11.456 16.847 12.500 1.00 92.06 248 ASP A N 1
ATOM 2001 C CA . ASP A 1 248 ? -12.868 16.981 12.889 1.00 92.06 248 ASP A CA 1
ATOM 2002 C C . ASP A 1 248 ? -13.781 16.011 12.123 1.00 92.06 248 ASP A C 1
ATOM 2004 O O . ASP A 1 248 ? -14.744 15.468 12.673 1.00 92.06 248 ASP A O 1
ATOM 2008 N N . ASN A 1 249 ? -13.453 15.730 10.859 1.00 90.50 249 ASN A N 1
ATOM 2009 C CA . ASN A 1 249 ? -14.219 14.786 10.052 1.00 90.50 249 ASN A CA 1
ATOM 2010 C C . ASN A 1 249 ? -13.964 13.338 10.503 1.00 90.50 249 ASN A C 1
ATOM 2012 O O . ASN A 1 249 ? -14.902 12.542 10.572 1.00 90.50 249 ASN A O 1
ATOM 2016 N N . VAL A 1 250 ? -12.725 13.014 10.891 1.00 93.56 250 VAL A N 1
ATOM 2017 C CA . VAL A 1 250 ? -12.374 11.726 11.516 1.00 93.56 250 VAL A CA 1
ATOM 2018 C C . VAL A 1 250 ? -13.162 11.538 12.813 1.00 93.56 250 VAL A C 1
ATOM 2020 O O . VAL A 1 250 ? -13.817 10.513 12.989 1.00 93.56 250 VAL A O 1
ATOM 2023 N N . LEU A 1 251 ? -13.180 12.546 13.690 1.00 94.38 251 LEU A N 1
ATOM 2024 C CA . LEU A 1 251 ? -13.928 12.516 14.952 1.00 94.38 251 LEU A CA 1
ATOM 2025 C C . LEU A 1 251 ? -15.438 12.371 14.733 1.00 94.38 251 LEU A C 1
ATOM 2027 O O . LEU A 1 251 ? -16.103 11.628 15.457 1.00 94.38 251 LEU A O 1
ATOM 2031 N N . THR A 1 252 ? -15.978 13.030 13.706 1.00 90.94 252 THR A N 1
ATOM 2032 C CA . THR A 1 252 ? -17.395 12.932 13.332 1.00 90.94 252 THR A CA 1
ATOM 2033 C C . THR A 1 252 ? -17.771 11.502 12.948 1.00 90.94 252 THR A C 1
ATOM 2035 O O . THR A 1 252 ? -18.723 10.942 13.496 1.00 90.94 252 THR A O 1
ATOM 2038 N N . VAL A 1 253 ? -16.997 10.876 12.057 1.00 90.75 253 VAL A N 1
ATOM 2039 C CA . VAL A 1 253 ? -17.202 9.472 11.665 1.00 90.75 253 VAL A CA 1
ATOM 2040 C C . VAL A 1 253 ? -17.000 8.540 12.859 1.00 90.75 253 VAL A C 1
ATOM 2042 O O . VAL A 1 253 ? -17.794 7.622 13.072 1.00 90.75 253 VAL A O 1
ATOM 2045 N N . ASN A 1 254 ? -15.975 8.798 13.676 1.00 95.00 254 ASN A N 1
ATOM 2046 C CA . ASN A 1 254 ? -15.680 7.998 14.857 1.00 95.00 254 ASN A CA 1
ATOM 2047 C C . ASN A 1 254 ? -16.880 7.966 15.819 1.00 95.00 254 ASN A C 1
ATOM 2049 O O . ASN A 1 254 ? -17.338 6.896 16.219 1.00 95.00 254 ASN A O 1
ATOM 2053 N N . LYS A 1 255 ? -17.449 9.139 16.117 1.00 93.75 255 LYS A N 1
ATOM 2054 C CA . LYS A 1 255 ? -18.625 9.289 16.981 1.00 93.75 255 LYS A CA 1
ATOM 2055 C C . LYS A 1 255 ? -19.883 8.650 16.389 1.00 93.75 255 LYS A C 1
ATOM 2057 O O . LYS A 1 255 ? -20.651 8.032 17.127 1.00 93.75 255 LYS A O 1
ATOM 2062 N N . SER A 1 256 ? -20.098 8.781 15.079 1.00 90.31 256 SER A N 1
ATOM 2063 C CA . SER A 1 256 ? -21.216 8.136 14.375 1.00 90.31 256 SER A CA 1
ATOM 2064 C C . SER A 1 256 ? -21.230 6.623 14.598 1.00 90.31 256 SER A C 1
ATOM 2066 O O . SER A 1 256 ? -22.226 6.056 15.048 1.00 90.31 256 SER A O 1
ATOM 2068 N N . LEU A 1 257 ? -20.088 5.973 14.372 1.00 94.44 257 LEU A N 1
ATOM 2069 C CA . LEU A 1 257 ? -19.937 4.534 14.572 1.00 94.44 257 LEU A CA 1
ATOM 2070 C C . LEU A 1 257 ? -20.112 4.145 16.050 1.00 94.44 257 LEU A C 1
ATOM 2072 O O . LEU A 1 257 ? -20.843 3.202 16.362 1.00 94.44 257 LEU A O 1
ATOM 2076 N N . GLN A 1 258 ? -19.522 4.908 16.974 1.00 95.69 258 GLN A N 1
ATOM 2077 C CA . GLN A 1 258 ? -19.637 4.639 18.412 1.00 95.69 258 GLN A CA 1
ATOM 2078 C C . GLN A 1 258 ? -21.077 4.758 18.933 1.00 95.69 258 GLN A C 1
ATOM 2080 O O . GLN A 1 258 ? -21.471 3.985 19.806 1.00 95.69 258 GLN A O 1
ATOM 2085 N N . THR A 1 259 ? -21.891 5.657 18.367 1.00 94.75 259 THR A N 1
ATOM 2086 C CA . THR A 1 259 ? -23.301 5.859 18.767 1.00 94.75 259 THR A CA 1
ATOM 2087 C C . THR A 1 259 ? -24.148 4.600 18.555 1.00 94.75 259 THR A C 1
ATOM 2089 O O . THR A 1 259 ? -25.083 4.344 19.309 1.00 94.75 259 THR A O 1
ATOM 2092 N N . VAL A 1 260 ? -23.773 3.759 17.589 1.00 95.44 260 VAL A N 1
ATOM 2093 C CA . VAL A 1 260 ? -24.425 2.470 17.303 1.00 95.44 260 VAL A CA 1
ATOM 2094 C C . VAL A 1 260 ? -23.636 1.263 17.835 1.00 95.44 260 VAL A C 1
ATOM 2096 O O . VAL A 1 260 ? -23.813 0.124 17.379 1.00 95.44 260 VAL A O 1
ATOM 2099 N N . GLY A 1 261 ? -22.726 1.499 18.785 1.00 95.94 261 GLY A N 1
ATOM 2100 C CA . GLY A 1 261 ? -21.933 0.462 19.446 1.00 95.94 261 GLY A CA 1
ATOM 2101 C C . GLY A 1 261 ? -20.870 -0.190 18.557 1.00 95.94 261 GLY A C 1
ATOM 2102 O O . GLY A 1 261 ? -20.492 -1.333 18.813 1.00 95.94 261 GLY A O 1
ATOM 2103 N N . ILE A 1 262 ? -20.426 0.483 17.492 1.00 96.94 262 ILE A N 1
ATOM 2104 C CA . ILE A 1 262 ? -19.300 0.046 16.659 1.00 96.94 262 ILE A CA 1
ATOM 2105 C C . ILE A 1 262 ? -18.037 0.776 17.125 1.00 96.94 262 ILE A C 1
ATOM 2107 O O . ILE A 1 262 ? -18.038 1.996 17.247 1.00 96.94 262 ILE A O 1
ATOM 2111 N N . GLN A 1 263 ? -16.952 0.040 17.353 1.00 96.69 263 GLN A N 1
ATOM 2112 C CA . GLN A 1 263 ? -15.633 0.580 17.667 1.00 96.69 263 GLN A CA 1
ATOM 2113 C C . GLN A 1 263 ? -14.815 0.759 16.376 1.00 96.69 263 GLN A C 1
ATOM 2115 O O . GLN A 1 263 ? -14.436 -0.242 15.758 1.00 96.69 263 GLN A O 1
ATOM 2120 N N . PRO A 1 264 ? -14.507 1.999 15.968 1.00 96.94 264 PRO A N 1
ATOM 2121 C CA . PRO A 1 264 ? -13.671 2.259 14.803 1.00 96.94 264 PRO A CA 1
ATOM 2122 C C . PRO A 1 264 ? -12.198 2.055 15.139 1.00 96.94 264 PRO A C 1
ATOM 2124 O O . PRO A 1 264 ? -11.760 2.377 16.248 1.00 96.94 264 PRO A O 1
ATOM 2127 N N . ILE A 1 265 ? -11.445 1.554 14.164 1.00 98.00 265 ILE A N 1
ATOM 2128 C CA . ILE A 1 265 ? -9.985 1.480 14.176 1.00 98.00 265 ILE A CA 1
ATOM 2129 C C . ILE A 1 265 ? -9.484 2.145 12.894 1.00 98.00 265 ILE A C 1
ATOM 2131 O O . ILE A 1 265 ? -9.799 1.693 11.794 1.00 98.00 265 ILE A O 1
ATOM 2135 N N . TRP A 1 266 ? -8.717 3.222 13.029 1.00 97.75 266 TRP A N 1
ATOM 2136 C CA . TRP A 1 266 ? -8.188 3.986 11.901 1.00 97.75 266 TRP A CA 1
ATOM 2137 C C . TRP A 1 266 ? -6.814 3.451 11.515 1.00 97.75 266 TRP A C 1
ATOM 2139 O O . TRP A 1 266 ? -5.825 3.678 12.212 1.00 97.75 266 TRP A O 1
ATOM 2149 N N . LEU A 1 267 ? -6.760 2.722 10.404 1.00 98.12 267 LEU A N 1
ATOM 2150 C CA . LEU A 1 267 ? -5.567 2.036 9.931 1.00 98.12 267 LEU A CA 1
ATOM 2151 C C . LEU A 1 267 ? -4.970 2.784 8.741 1.00 98.12 267 LEU A C 1
ATOM 2153 O O . LEU A 1 267 ? -5.262 2.491 7.585 1.00 98.12 267 LEU A O 1
ATOM 2157 N N . ILE A 1 268 ? -4.142 3.784 9.022 1.00 97.44 268 ILE A N 1
ATOM 2158 C CA . ILE A 1 268 ? -3.496 4.557 7.959 1.00 97.44 268 ILE A CA 1
ATOM 2159 C C . ILE A 1 268 ? -2.187 3.872 7.602 1.00 97.44 268 ILE A C 1
ATOM 2161 O O . ILE A 1 268 ? -1.315 3.747 8.455 1.00 97.44 268 ILE A O 1
ATOM 2165 N N . VAL A 1 269 ? -2.045 3.411 6.364 1.00 97.81 269 VAL A N 1
ATOM 2166 C CA . VAL A 1 269 ? -0.807 2.786 5.886 1.00 97.81 269 VAL A CA 1
ATOM 2167 C C . VAL A 1 269 ? 0.130 3.891 5.390 1.00 97.81 269 VAL A C 1
ATOM 2169 O O . VAL A 1 269 ? -0.306 4.697 4.569 1.00 97.81 269 VAL A O 1
ATOM 2172 N N . PRO A 1 270 ? 1.391 3.988 5.852 1.00 96.56 270 PRO A N 1
ATOM 2173 C CA . PRO A 1 270 ? 2.318 5.004 5.358 1.00 96.56 270 PRO A CA 1
ATOM 2174 C C . PRO A 1 270 ? 2.667 4.799 3.886 1.00 96.56 270 PRO A C 1
ATOM 2176 O O . PRO A 1 270 ? 2.653 3.685 3.362 1.00 96.56 270 PRO A O 1
ATOM 2179 N N . ASP A 1 271 ? 3.021 5.878 3.198 1.00 96.12 271 ASP A N 1
ATOM 2180 C CA . ASP A 1 271 ? 3.568 5.757 1.853 1.00 96.12 271 ASP A CA 1
ATOM 2181 C C . ASP A 1 271 ? 4.952 5.106 1.884 1.00 96.12 271 ASP A C 1
ATOM 2183 O O . ASP A 1 271 ? 5.728 5.263 2.832 1.00 96.12 271 ASP A O 1
ATOM 2187 N N . LYS A 1 272 ? 5.321 4.459 0.777 1.00 96.94 272 LYS A N 1
ATOM 2188 C CA . LYS A 1 272 ? 6.657 3.890 0.603 1.00 96.94 272 LYS A CA 1
ATOM 2189 C C . LYS A 1 272 ? 7.742 4.953 0.807 1.00 96.94 272 LYS A C 1
ATOM 2191 O O . LYS A 1 272 ? 8.723 4.693 1.501 1.00 96.94 272 LYS A O 1
ATOM 2196 N N . ALA A 1 273 ? 7.572 6.165 0.269 1.00 95.00 273 ALA A N 1
ATOM 2197 C CA . ALA A 1 273 ? 8.543 7.236 0.503 1.00 95.00 273 ALA A CA 1
ATOM 2198 C C . ALA A 1 273 ? 8.646 7.625 1.987 1.00 95.00 273 ALA A C 1
ATOM 2200 O O . ALA A 1 273 ? 9.754 7.826 2.473 1.00 95.00 273 ALA A O 1
ATOM 2201 N N . THR A 1 274 ? 7.534 7.667 2.728 1.00 93.88 274 THR A N 1
ATOM 2202 C CA . THR A 1 274 ? 7.548 7.948 4.174 1.00 93.88 274 THR A CA 1
ATOM 2203 C C . THR A 1 274 ? 8.383 6.921 4.930 1.00 93.88 274 THR A C 1
ATOM 2205 O O . THR A 1 274 ? 9.203 7.289 5.767 1.00 93.88 274 THR A O 1
ATOM 2208 N N . VAL A 1 275 ? 8.215 5.637 4.605 1.00 96.25 275 VAL A N 1
ATOM 2209 C CA . VAL A 1 275 ? 8.911 4.537 5.284 1.00 96.25 275 VAL A CA 1
ATOM 2210 C C . VAL A 1 275 ? 10.420 4.569 5.038 1.00 96.25 275 VAL A C 1
ATOM 2212 O O . VAL A 1 275 ? 11.198 4.401 5.975 1.00 96.25 275 VAL A O 1
ATOM 2215 N N . TYR A 1 276 ? 10.850 4.803 3.795 1.00 96.25 276 TYR A N 1
ATOM 2216 C CA . TYR A 1 276 ? 12.265 4.672 3.423 1.00 96.25 276 TYR A CA 1
ATOM 2217 C C . TYR A 1 276 ? 13.049 5.988 3.419 1.00 96.25 276 TYR A C 1
ATOM 2219 O O . TYR A 1 276 ? 14.254 5.972 3.656 1.00 96.25 276 TYR A O 1
ATOM 2227 N N . LEU A 1 277 ? 12.394 7.118 3.152 1.00 92.50 277 LEU A N 1
ATOM 2228 C CA . LEU A 1 277 ? 13.020 8.446 3.094 1.00 92.50 277 LEU A CA 1
ATOM 2229 C C . LEU A 1 277 ? 12.700 9.288 4.343 1.00 92.50 277 LEU A C 1
ATOM 2231 O O . LEU A 1 277 ? 13.361 10.286 4.625 1.00 92.50 277 LEU A O 1
ATOM 2235 N N . GLY A 1 278 ? 11.711 8.870 5.133 1.00 88.69 278 GLY A N 1
ATOM 2236 C CA . GLY A 1 278 ? 11.238 9.608 6.296 1.00 88.69 278 GLY A CA 1
ATOM 2237 C C . GLY A 1 278 ? 10.211 10.685 5.947 1.00 88.69 278 GLY A C 1
ATOM 2238 O O . GLY A 1 278 ? 9.916 10.983 4.786 1.00 88.69 278 GLY A O 1
ATOM 2239 N N . TYR A 1 279 ? 9.644 11.289 6.989 1.00 84.12 279 TYR A N 1
ATOM 2240 C CA . TYR A 1 279 ? 8.601 12.301 6.854 1.00 84.12 279 TYR A CA 1
ATOM 2241 C C . TYR A 1 279 ? 9.117 13.575 6.177 1.00 84.12 279 TYR A C 1
ATOM 2243 O O . TYR A 1 279 ? 10.092 14.180 6.621 1.00 84.12 279 TYR A O 1
ATOM 2251 N N . GLY A 1 280 ? 8.431 14.013 5.120 1.00 73.56 280 GLY A N 1
ATOM 2252 C CA . GLY A 1 280 ? 8.698 15.298 4.467 1.00 73.56 280 GLY A CA 1
ATOM 2253 C C . GLY A 1 280 ? 9.990 15.362 3.640 1.00 73.56 280 GLY A C 1
ATOM 2254 O O . GLY A 1 280 ? 10.302 16.406 3.065 1.00 73.56 280 GLY A O 1
ATOM 2255 N N . GLN A 1 281 ? 10.765 14.276 3.539 1.00 77.31 281 GLN A N 1
ATOM 2256 C CA . GLN A 1 281 ? 11.958 14.289 2.699 1.00 77.31 281 GLN A CA 1
ATOM 2257 C C . GLN A 1 281 ? 11.542 14.328 1.223 1.00 77.31 281 GLN A C 1
ATOM 2259 O O . GLN A 1 281 ? 10.755 13.504 0.769 1.00 77.31 281 GLN A O 1
ATOM 2264 N N . LEU A 1 282 ? 12.076 15.299 0.468 1.00 77.69 282 LEU A N 1
ATOM 2265 C CA . LEU A 1 282 ? 11.735 15.554 -0.945 1.00 77.69 282 LEU A CA 1
ATOM 2266 C C . LEU A 1 282 ? 10.287 15.995 -1.206 1.00 77.69 282 LEU A C 1
ATOM 2268 O O . LEU A 1 282 ? 9.926 16.186 -2.370 1.00 77.69 282 LEU A O 1
ATOM 2272 N N . THR A 1 283 ? 9.459 16.186 -0.175 1.00 76.50 283 THR A N 1
ATOM 2273 C CA . THR A 1 283 ? 8.088 16.654 -0.382 1.00 76.50 283 THR A CA 1
ATOM 2274 C C . THR A 1 283 ? 8.081 18.111 -0.828 1.00 76.50 283 THR A C 1
ATOM 2276 O O . THR A 1 283 ? 8.898 18.930 -0.408 1.00 76.50 283 THR A O 1
ATOM 2279 N N . LYS A 1 284 ? 7.127 18.450 -1.698 1.00 69.94 284 LYS A N 1
ATOM 2280 C CA . LYS A 1 284 ? 6.967 19.816 -2.212 1.00 69.94 284 LYS A CA 1
ATOM 2281 C C . LYS A 1 284 ? 6.413 20.784 -1.160 1.00 69.94 284 LYS A C 1
ATOM 2283 O O . LYS A 1 284 ? 6.669 21.983 -1.245 1.00 69.94 284 LYS A O 1
ATOM 2288 N N . TYR A 1 285 ? 5.645 20.273 -0.199 1.00 67.94 285 TYR A N 1
ATOM 2289 C CA . TYR A 1 285 ? 4.939 21.059 0.812 1.00 67.94 285 TYR A CA 1
ATOM 2290 C C . TYR A 1 285 ? 5.330 20.625 2.234 1.00 67.94 285 TYR A C 1
ATOM 2292 O O . TYR A 1 285 ? 5.718 19.465 2.423 1.00 67.94 285 TYR A O 1
ATOM 2300 N N . PRO A 1 286 ? 5.217 21.526 3.233 1.00 62.44 286 PRO A N 1
ATOM 2301 C CA . PRO A 1 286 ? 5.333 21.169 4.642 1.00 62.44 286 PRO A CA 1
ATOM 2302 C C . PRO A 1 286 ? 4.300 20.101 5.010 1.00 62.44 286 PRO A C 1
ATOM 2304 O O . PRO A 1 286 ? 3.100 20.261 4.779 1.00 62.44 286 PRO A O 1
ATOM 2307 N N . TYR A 1 287 ? 4.775 19.000 5.576 1.00 69.88 287 TYR A N 1
ATOM 2308 C CA . TYR A 1 287 ? 3.953 17.850 5.917 1.00 69.88 287 TYR A CA 1
ATOM 2309 C C . TYR A 1 287 ? 3.735 17.795 7.432 1.00 69.88 287 TYR A C 1
ATOM 2311 O O . TYR A 1 287 ? 4.701 17.766 8.194 1.00 69.88 287 TYR A O 1
ATOM 2319 N N . GLN A 1 288 ? 2.470 17.775 7.860 1.00 70.00 288 GLN A N 1
ATOM 2320 C CA . GLN A 1 288 ? 2.097 17.432 9.231 1.00 70.00 288 GLN A CA 1
ATOM 2321 C C . GLN A 1 288 ? 1.750 15.949 9.268 1.00 70.00 288 GLN A C 1
ATOM 2323 O O . GLN A 1 288 ? 0.940 15.472 8.473 1.00 70.00 288 GLN A O 1
ATOM 2328 N N . ASN A 1 289 ? 2.385 15.243 10.192 1.00 79.81 289 ASN A N 1
ATOM 2329 C CA . ASN A 1 289 ? 2.227 13.813 10.379 1.00 79.81 289 ASN A CA 1
ATOM 2330 C C . ASN A 1 289 ? 0.807 13.486 10.889 1.00 79.81 289 ASN A C 1
ATOM 2332 O O . ASN A 1 289 ? 0.379 14.007 11.921 1.00 79.81 289 ASN A O 1
ATOM 2336 N N . ILE A 1 290 ? 0.089 12.618 10.161 1.00 91.38 290 ILE A N 1
ATOM 2337 C CA . ILE A 1 290 ? -1.280 12.176 10.496 1.00 91.38 290 ILE A CA 1
ATOM 2338 C C . ILE A 1 290 ? -1.324 11.559 11.900 1.00 91.38 290 ILE A C 1
ATOM 2340 O O . ILE A 1 290 ? -2.182 11.914 12.706 1.00 91.38 290 ILE A O 1
ATOM 2344 N N . TRP A 1 291 ? -0.369 10.688 12.223 1.00 92.62 291 TRP A N 1
ATOM 2345 C CA . TRP A 1 291 ? -0.287 10.008 13.515 1.00 92.62 291 TRP A CA 1
ATOM 2346 C C . TRP A 1 291 ? 0.015 10.967 14.670 1.00 92.62 291 TRP A C 1
ATOM 2348 O O . TRP A 1 291 ? -0.519 10.785 15.759 1.00 92.62 291 TRP A O 1
ATOM 2358 N N . GLN A 1 292 ? 0.783 12.040 14.442 1.00 90.06 292 GLN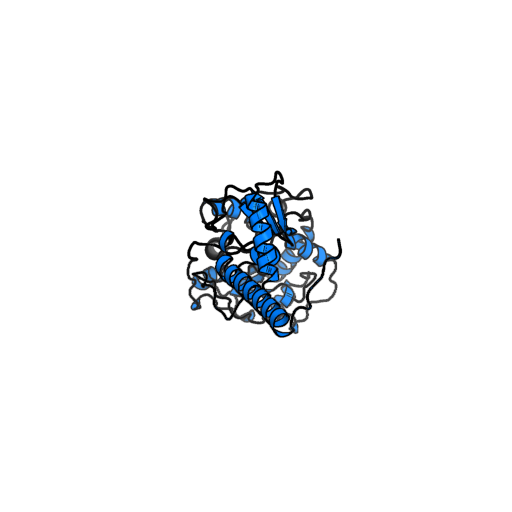 A N 1
ATOM 2359 C CA . GLN A 1 292 ? 0.956 13.098 15.449 1.00 90.06 292 GLN A CA 1
ATOM 2360 C C . GLN A 1 292 ? -0.355 13.830 15.740 1.00 90.06 292 GLN A C 1
ATOM 2362 O O . GLN A 1 292 ? -0.611 14.168 16.893 1.00 90.06 292 GLN A O 1
ATOM 2367 N N . SER A 1 293 ? -1.184 14.069 14.717 1.00 92.56 293 SER A N 1
ATOM 2368 C CA . SER A 1 293 ? -2.523 14.622 14.926 1.00 92.56 293 SER A CA 1
ATOM 2369 C C . SER A 1 293 ? -3.389 13.630 15.698 1.00 92.56 293 SER A C 1
ATOM 2371 O O . SER A 1 293 ? -3.988 14.015 16.691 1.00 92.56 293 SER A O 1
ATOM 2373 N N . PHE A 1 294 ? -3.403 12.352 15.318 1.00 95.12 294 PHE A N 1
ATOM 2374 C CA . PHE A 1 294 ? -4.200 11.327 15.998 1.00 95.12 294 PHE A CA 1
ATOM 2375 C C . PHE A 1 294 ? -3.804 11.117 17.461 1.00 95.12 294 PHE A C 1
ATOM 2377 O O . PHE A 1 294 ? -4.678 10.952 18.304 1.00 95.12 294 PHE A O 1
ATOM 2384 N N . ALA A 1 295 ? -2.514 11.204 17.792 1.00 92.94 295 ALA A N 1
ATOM 2385 C CA . ALA A 1 295 ? -2.023 11.077 19.163 1.00 92.94 295 ALA A CA 1
ATOM 2386 C C . ALA A 1 295 ? -2.567 12.157 20.123 1.00 92.94 295 ALA A C 1
ATOM 2388 O O . ALA A 1 295 ? -2.504 11.981 21.337 1.00 92.94 295 ALA A O 1
ATOM 2389 N N . GLN A 1 296 ? -3.104 13.265 19.601 1.00 94.62 296 GLN A N 1
ATOM 2390 C CA . GLN A 1 296 ? -3.751 14.315 20.398 1.00 94.62 296 GLN A CA 1
ATOM 2391 C C . GLN A 1 296 ? -5.209 13.978 20.765 1.00 94.62 296 GLN A C 1
ATOM 2393 O O . GLN A 1 296 ? -5.811 14.703 21.555 1.00 94.62 296 GLN A O 1
ATOM 2398 N N . HIS A 1 297 ? -5.760 12.885 20.227 1.00 95.75 297 HIS A N 1
ATOM 2399 C CA . HIS A 1 297 ? -7.158 12.476 20.367 1.00 95.75 297 HIS A CA 1
ATOM 2400 C C . HIS A 1 297 ? -7.258 11.068 20.979 1.00 95.75 297 HIS A C 1
ATOM 2402 O O . HIS A 1 297 ? -7.339 10.083 20.240 1.00 95.75 297 HIS A O 1
ATOM 2408 N N . PRO A 1 298 ? -7.247 10.936 22.321 1.00 93.06 298 PRO A N 1
ATOM 2409 C CA . PRO A 1 298 ? -7.277 9.637 23.005 1.00 93.06 298 PRO A CA 1
ATOM 2410 C C . PRO A 1 298 ? -8.555 8.819 22.748 1.00 93.06 298 PRO A C 1
ATOM 2412 O O . PRO A 1 298 ? -8.587 7.620 23.012 1.00 93.06 298 PRO A O 1
ATOM 2415 N N . GLU A 1 299 ? -9.616 9.442 22.236 1.00 93.38 299 GLU A N 1
ATOM 2416 C CA . GLU A 1 299 ? -10.849 8.789 21.796 1.00 93.38 299 GLU A CA 1
ATOM 2417 C C . GLU A 1 299 ? -10.704 7.986 20.489 1.00 93.38 299 GLU A C 1
ATOM 2419 O O . GLU A 1 299 ? -11.594 7.194 20.149 1.00 93.38 299 GLU A O 1
ATOM 2424 N N . LEU A 1 300 ? -9.614 8.194 19.742 1.00 96.19 300 LEU A N 1
ATOM 2425 C CA . LEU A 1 300 ? -9.316 7.485 18.503 1.00 96.19 300 LEU A CA 1
ATOM 2426 C C . LEU A 1 300 ? -8.454 6.254 18.777 1.00 96.19 300 LEU A C 1
ATOM 2428 O O . LEU A 1 300 ? -7.387 6.331 19.379 1.00 96.19 300 LEU A O 1
ATOM 2432 N N . ILE A 1 301 ? -8.871 5.111 18.233 1.00 96.50 301 ILE A N 1
ATOM 2433 C CA . ILE A 1 301 ? -8.004 3.937 18.132 1.00 96.50 301 ILE A CA 1
ATOM 2434 C C . ILE A 1 301 ? -7.319 3.997 16.772 1.00 96.50 301 ILE A C 1
ATOM 2436 O O . ILE A 1 301 ? -7.909 3.631 15.756 1.00 96.50 301 ILE A O 1
ATOM 2440 N N . ALA A 1 302 ? -6.089 4.503 16.751 1.00 96.38 302 ALA A N 1
ATOM 2441 C CA . ALA A 1 302 ? -5.334 4.690 15.521 1.00 96.38 302 ALA A CA 1
ATOM 2442 C C . ALA A 1 302 ? -3.847 4.354 15.730 1.00 96.38 302 ALA A C 1
ATOM 2444 O O . ALA A 1 302 ? -3.102 5.169 16.278 1.00 96.38 302 ALA A O 1
ATOM 2445 N N . PRO A 1 303 ? -3.402 3.149 15.339 1.00 95.81 303 PRO A N 1
ATOM 2446 C CA . PRO A 1 303 ? -2.016 2.734 15.520 1.00 95.81 303 PRO A CA 1
ATOM 2447 C C . PRO A 1 303 ? -1.034 3.625 14.748 1.00 95.81 303 PRO A C 1
ATOM 2449 O O . PRO A 1 303 ? -1.295 3.975 13.594 1.00 95.81 303 PRO A O 1
ATOM 2452 N N . ASP A 1 304 ? 0.128 3.929 15.340 1.00 95.19 304 ASP A N 1
ATOM 2453 C CA . ASP A 1 304 ? 1.224 4.640 14.661 1.00 95.19 304 ASP A CA 1
ATOM 2454 C C . ASP A 1 304 ? 1.982 3.719 13.694 1.00 95.19 304 ASP A C 1
ATOM 2456 O O . ASP A 1 304 ? 3.145 3.359 13.897 1.00 95.19 304 ASP A O 1
ATOM 2460 N N . LEU A 1 305 ? 1.301 3.317 12.616 1.00 96.62 305 LEU A N 1
ATOM 2461 C CA . LEU A 1 305 ? 1.907 2.511 11.559 1.00 96.62 305 LEU A CA 1
ATOM 2462 C C . LEU A 1 305 ? 3.092 3.212 10.897 1.00 96.62 305 LEU A C 1
ATOM 2464 O O . LEU A 1 305 ? 3.970 2.528 10.383 1.00 96.62 305 LEU A O 1
ATOM 2468 N N . GLY A 1 306 ? 3.150 4.544 10.920 1.00 94.31 306 GLY A N 1
ATOM 2469 C CA . GLY A 1 306 ? 4.277 5.293 10.386 1.00 94.31 306 GLY A CA 1
ATOM 2470 C C . GLY A 1 306 ? 5.579 4.924 11.098 1.00 94.31 306 GLY A C 1
ATOM 2471 O O . GLY A 1 306 ? 6.525 4.454 10.460 1.00 94.31 306 GLY A O 1
ATOM 2472 N N . SER A 1 307 ? 5.613 5.054 12.426 1.00 94.06 307 SER A N 1
ATOM 2473 C CA . SER A 1 307 ? 6.782 4.661 13.227 1.00 94.06 307 SER A CA 1
ATOM 2474 C C . SER A 1 307 ? 7.052 3.154 13.157 1.00 94.06 307 SER A C 1
ATOM 2476 O O . SER A 1 307 ? 8.195 2.740 12.947 1.00 94.06 307 SER A O 1
ATOM 2478 N N . VAL A 1 308 ? 6.001 2.332 13.253 1.00 96.25 308 VAL A N 1
ATOM 2479 C CA . VAL A 1 308 ? 6.123 0.866 13.216 1.00 96.25 308 VAL A CA 1
ATOM 2480 C C . VAL A 1 308 ? 6.707 0.383 11.883 1.00 96.25 308 VAL A C 1
ATOM 2482 O O . VAL A 1 308 ? 7.604 -0.459 11.865 1.00 96.25 308 VAL A O 1
ATOM 2485 N N . PHE A 1 309 ? 6.252 0.916 10.748 1.00 97.88 309 PHE A N 1
ATOM 2486 C CA . PHE A 1 309 ? 6.728 0.484 9.431 1.00 97.88 309 PHE A CA 1
ATOM 2487 C C . PHE A 1 309 ? 8.144 0.994 9.150 1.00 97.88 309 PHE A C 1
ATOM 2489 O O . PHE A 1 309 ? 8.945 0.262 8.566 1.00 97.88 309 PHE A O 1
ATOM 2496 N N . ILE A 1 310 ? 8.497 2.206 9.600 1.00 95.94 310 ILE A N 1
ATOM 2497 C CA . ILE A 1 310 ? 9.881 2.706 9.528 1.00 95.94 310 ILE A CA 1
ATOM 2498 C C . ILE A 1 310 ? 10.829 1.758 10.269 1.00 95.94 310 ILE A C 1
ATOM 2500 O O . ILE A 1 310 ? 11.889 1.424 9.740 1.00 95.94 310 ILE A O 1
ATOM 2504 N N . GLU A 1 311 ? 10.459 1.295 11.463 1.00 96.50 311 GLU A N 1
ATOM 2505 C CA . GLU A 1 311 ? 11.271 0.344 12.223 1.00 96.50 311 GLU A CA 1
ATOM 2506 C C . GLU A 1 311 ? 11.383 -1.003 11.495 1.00 96.50 311 GLU A C 1
ATOM 2508 O O . GLU A 1 311 ? 12.487 -1.482 11.226 1.00 96.50 311 GLU A O 1
ATOM 2513 N N . LYS A 1 312 ? 10.249 -1.608 11.133 1.00 97.50 312 LYS A N 1
ATOM 2514 C CA . LYS A 1 312 ? 10.209 -2.984 10.614 1.00 97.50 312 LYS A CA 1
ATOM 2515 C C . LYS A 1 312 ? 10.712 -3.117 9.189 1.00 97.50 312 LYS A C 1
ATOM 2517 O O . LYS A 1 312 ? 11.271 -4.153 8.838 1.00 97.50 312 LYS A O 1
ATOM 2522 N N . SER A 1 313 ? 10.618 -2.063 8.384 1.00 97.31 313 SER A N 1
ATOM 2523 C CA . SER A 1 313 ? 11.216 -2.049 7.045 1.00 97.31 313 SER A CA 1
ATOM 2524 C C . SER A 1 313 ? 12.734 -2.253 7.057 1.00 97.31 313 SER A C 1
ATOM 2526 O O . SER A 1 313 ? 13.294 -2.676 6.048 1.00 97.31 313 SER A O 1
ATOM 2528 N N . ARG A 1 314 ? 13.402 -1.997 8.193 1.00 96.19 314 ARG A N 1
ATOM 2529 C CA . ARG A 1 314 ? 14.847 -2.210 8.370 1.00 96.19 314 ARG A CA 1
ATOM 2530 C C . ARG A 1 314 ? 15.218 -3.662 8.646 1.00 96.19 314 ARG A C 1
ATOM 2532 O O . ARG A 1 314 ? 16.374 -4.029 8.460 1.00 96.19 314 ARG A O 1
ATOM 2539 N N . THR A 1 315 ? 14.271 -4.473 9.108 1.00 96.75 315 THR A N 1
ATOM 2540 C CA . THR A 1 315 ? 14.500 -5.878 9.476 1.00 96.75 315 THR A CA 1
ATOM 2541 C C . THR A 1 315 ? 13.834 -6.848 8.507 1.00 96.75 315 THR A C 1
ATOM 2543 O O . THR A 1 315 ? 14.316 -7.965 8.330 1.00 96.75 315 THR A O 1
ATOM 2546 N N . ILE A 1 316 ? 12.765 -6.419 7.834 1.00 97.50 316 ILE A N 1
ATOM 2547 C CA . ILE A 1 316 ? 12.043 -7.205 6.837 1.00 97.50 316 ILE A CA 1
ATOM 2548 C C . ILE A 1 316 ? 12.467 -6.748 5.442 1.00 97.50 316 ILE A C 1
ATOM 2550 O O . ILE A 1 316 ? 12.089 -5.676 4.968 1.00 97.50 316 ILE A O 1
ATOM 2554 N N . LYS A 1 317 ? 13.240 -7.593 4.756 1.00 97.19 317 LYS A N 1
ATOM 2555 C CA . LYS A 1 317 ? 13.627 -7.342 3.367 1.00 97.19 317 LYS A CA 1
ATOM 2556 C C . LYS A 1 317 ? 12.404 -7.367 2.450 1.00 97.19 317 LYS A C 1
ATOM 2558 O O . LYS A 1 317 ? 11.528 -8.219 2.589 1.00 97.19 317 LYS A O 1
ATOM 2563 N N . ASP A 1 318 ? 12.383 -6.437 1.501 1.00 97.62 318 ASP A N 1
ATOM 2564 C CA . ASP A 1 318 ? 11.248 -6.151 0.630 1.00 97.62 318 ASP A CA 1
ATOM 2565 C C . ASP A 1 318 ? 9.978 -5.840 1.427 1.00 97.62 318 ASP A C 1
ATOM 2567 O O . ASP A 1 318 ? 8.921 -6.319 1.063 1.00 97.62 318 ASP A O 1
ATOM 2571 N N . PHE A 1 319 ? 10.031 -5.086 2.531 1.00 98.31 319 PHE A N 1
ATOM 2572 C CA . PHE A 1 319 ? 8.813 -4.762 3.291 1.00 98.31 319 PHE A CA 1
ATOM 2573 C C . PHE A 1 319 ? 7.721 -4.116 2.407 1.00 98.31 319 PHE A C 1
ATOM 2575 O O . PHE A 1 319 ? 6.589 -4.601 2.370 1.00 98.31 319 PHE A O 1
ATOM 2582 N N . TYR A 1 320 ? 8.087 -3.120 1.591 1.00 98.31 320 TYR A N 1
ATOM 2583 C CA . TYR A 1 320 ? 7.358 -2.810 0.352 1.00 98.31 320 TYR A CA 1
ATOM 2584 C C . TYR A 1 320 ? 7.961 -3.569 -0.818 1.00 98.31 320 TYR A C 1
ATOM 2586 O O . TYR A 1 320 ? 9.176 -3.776 -0.873 1.00 98.31 320 TYR A O 1
ATOM 2594 N N . MET A 1 321 ? 7.127 -3.894 -1.806 1.00 97.50 321 MET A N 1
ATOM 2595 C CA . MET A 1 321 ? 7.638 -4.407 -3.070 1.00 97.50 321 MET A CA 1
ATOM 2596 C C . MET A 1 321 ? 8.583 -3.373 -3.708 1.00 97.50 321 MET A C 1
ATOM 2598 O O . MET A 1 321 ? 8.207 -2.208 -3.876 1.00 97.50 321 MET A O 1
ATOM 2602 N N . PRO A 1 322 ? 9.801 -3.766 -4.114 1.00 97.50 322 PRO A N 1
ATOM 2603 C CA . PRO A 1 322 ? 10.765 -2.886 -4.772 1.00 97.50 322 PRO A CA 1
ATOM 2604 C C . PRO A 1 322 ? 10.213 -2.108 -5.972 1.00 97.50 322 PRO A C 1
ATOM 2606 O O . PRO A 1 322 ? 10.492 -0.916 -6.117 1.00 97.50 322 PRO A O 1
ATOM 2609 N N . ASN A 1 323 ? 9.374 -2.755 -6.778 1.00 97.56 323 ASN A N 1
ATOM 2610 C CA . ASN A 1 323 ? 8.785 -2.248 -8.016 1.00 97.56 323 ASN A CA 1
ATOM 2611 C C . ASN A 1 323 ? 7.310 -1.837 -7.906 1.00 97.56 323 ASN A C 1
ATOM 2613 O O . ASN A 1 323 ? 6.716 -1.532 -8.938 1.00 97.56 323 ASN A O 1
ATOM 2617 N N . ASP A 1 324 ? 6.722 -1.844 -6.709 1.00 97.12 324 ASP A N 1
ATOM 2618 C CA . ASP A 1 324 ? 5.308 -1.517 -6.513 1.00 97.12 324 ASP A CA 1
ATOM 2619 C C . ASP A 1 324 ? 5.111 -0.423 -5.450 1.00 97.12 324 ASP A C 1
ATOM 2621 O O . ASP A 1 324 ? 6.014 -0.140 -4.647 1.00 97.12 324 ASP A O 1
ATOM 2625 N N . THR A 1 325 ? 3.936 0.205 -5.459 1.00 96.50 325 THR A N 1
ATOM 2626 C CA . THR A 1 325 ? 3.466 1.114 -4.408 1.00 96.50 325 THR A CA 1
ATOM 2627 C C . THR A 1 325 ? 2.969 0.388 -3.159 1.00 96.50 325 THR A C 1
ATOM 2629 O O . THR A 1 325 ? 2.912 1.010 -2.097 1.00 96.50 325 THR A O 1
ATOM 2632 N N . HIS A 1 326 ? 2.639 -0.902 -3.255 1.00 97.25 326 HIS A N 1
ATOM 2633 C CA . HIS A 1 326 ? 2.103 -1.699 -2.151 1.00 97.25 326 HIS A CA 1
ATOM 2634 C C . HIS A 1 326 ? 3.178 -2.401 -1.314 1.00 97.25 326 HIS A C 1
ATOM 2636 O O . HIS A 1 326 ? 4.342 -2.559 -1.710 1.00 97.25 326 HIS A O 1
ATOM 2642 N N . LEU A 1 327 ? 2.748 -2.870 -0.138 1.00 98.00 327 LEU A N 1
ATOM 2643 C CA . LEU A 1 327 ? 3.507 -3.827 0.659 1.00 98.00 327 LEU A CA 1
ATOM 2644 C C . LEU A 1 327 ? 3.801 -5.087 -0.162 1.00 98.00 327 LEU A C 1
ATOM 2646 O O . LEU A 1 327 ? 3.024 -5.491 -1.029 1.00 98.00 327 LEU A O 1
ATOM 2650 N N . SER A 1 328 ? 4.919 -5.738 0.135 1.00 97.44 328 SER A N 1
ATOM 2651 C CA . SER A 1 328 ? 5.100 -7.119 -0.304 1.00 97.44 328 SER A CA 1
ATOM 2652 C C . SER A 1 328 ? 4.244 -8.064 0.527 1.00 97.44 328 SER A C 1
ATOM 2654 O O . SER A 1 328 ? 3.598 -7.660 1.498 1.00 97.44 328 SER A O 1
ATOM 2656 N N . THR A 1 329 ? 4.262 -9.353 0.197 1.00 97.25 329 THR A N 1
ATOM 2657 C CA . THR A 1 329 ? 3.586 -10.340 1.039 1.00 97.25 329 THR A CA 1
ATOM 2658 C C . THR A 1 329 ? 4.195 -10.372 2.440 1.00 97.25 329 THR A C 1
ATOM 2660 O O . THR A 1 329 ? 3.444 -10.460 3.403 1.00 97.25 329 THR A O 1
ATOM 2663 N N . ASN A 1 330 ? 5.515 -10.191 2.590 1.00 97.50 330 ASN A N 1
ATOM 2664 C CA . ASN A 1 330 ? 6.133 -10.049 3.915 1.00 97.50 330 ASN A CA 1
ATOM 2665 C C . ASN A 1 330 ? 5.554 -8.854 4.688 1.00 97.50 330 ASN A C 1
ATOM 2667 O O . ASN A 1 330 ? 5.190 -8.993 5.854 1.00 97.50 330 ASN A O 1
ATOM 2671 N N . GLY A 1 331 ? 5.435 -7.694 4.034 1.00 98.19 331 GLY A N 1
ATOM 2672 C CA . GLY A 1 331 ? 4.882 -6.491 4.659 1.00 98.19 331 GLY A CA 1
ATOM 2673 C C . GLY A 1 331 ? 3.413 -6.647 5.054 1.00 98.19 331 GLY A C 1
ATOM 2674 O O . GLY A 1 331 ? 3.033 -6.309 6.173 1.00 98.19 331 GLY A O 1
ATOM 2675 N N . PHE A 1 332 ? 2.587 -7.221 4.174 1.00 98.25 332 PHE A N 1
ATOM 2676 C CA . PHE A 1 332 ? 1.181 -7.487 4.479 1.00 98.25 332 PHE A CA 1
ATOM 2677 C C . PHE A 1 332 ? 1.005 -8.502 5.612 1.00 98.25 332 PHE A C 1
ATOM 2679 O O . PHE A 1 332 ? 0.146 -8.309 6.468 1.00 98.25 332 PHE A O 1
ATOM 2686 N N . LEU A 1 333 ? 1.802 -9.574 5.653 1.00 98.00 333 LEU A N 1
ATOM 2687 C CA . LEU A 1 333 ? 1.708 -10.553 6.739 1.00 98.00 333 LEU A CA 1
ATOM 2688 C C . LEU A 1 333 ? 2.121 -9.947 8.080 1.00 98.00 333 LEU A C 1
ATOM 2690 O O . LEU A 1 333 ? 1.449 -10.213 9.072 1.00 98.00 333 LEU A O 1
ATOM 2694 N N . TYR A 1 334 ? 3.142 -9.084 8.098 1.00 98.50 334 TYR A N 1
ATOM 2695 C CA . TYR A 1 334 ? 3.495 -8.327 9.297 1.00 98.50 334 TYR A CA 1
ATOM 2696 C C . TYR A 1 334 ? 2.345 -7.418 9.759 1.00 98.50 334 TYR A C 1
ATOM 2698 O O . TYR A 1 334 ? 1.986 -7.434 10.933 1.00 98.50 334 TYR A O 1
ATOM 2706 N N . LEU A 1 335 ? 1.724 -6.659 8.845 1.00 98.56 335 LEU A N 1
ATOM 2707 C CA . LEU A 1 335 ? 0.551 -5.839 9.172 1.00 98.56 335 LEU A CA 1
ATOM 2708 C C . LEU A 1 335 ? -0.579 -6.696 9.764 1.00 98.56 335 LEU A C 1
ATOM 2710 O O . LEU A 1 335 ? -1.191 -6.316 10.758 1.00 98.56 335 LEU A O 1
ATOM 2714 N N . GLY A 1 336 ? -0.831 -7.870 9.185 1.00 98.12 336 GLY A N 1
ATOM 2715 C CA . GLY A 1 336 ? -1.830 -8.809 9.686 1.00 98.12 336 GLY A CA 1
ATOM 2716 C C . GLY A 1 336 ? -1.523 -9.318 11.097 1.00 98.12 336 GLY A C 1
ATOM 2717 O O . GLY A 1 336 ? -2.416 -9.357 11.940 1.00 98.12 336 GLY A O 1
ATOM 2718 N N . GLU A 1 337 ? -0.267 -9.665 11.381 1.00 98.00 337 GLU A N 1
ATOM 2719 C CA . GLU A 1 337 ? 0.188 -10.082 12.717 1.00 98.00 337 GLU A CA 1
ATOM 2720 C C . GLU A 1 337 ? 0.054 -8.954 13.741 1.00 98.00 337 GLU A C 1
ATOM 2722 O O . GLU A 1 337 ? -0.506 -9.165 14.816 1.00 98.00 337 GLU A O 1
ATOM 2727 N N . PHE A 1 338 ? 0.486 -7.745 13.375 1.00 98.19 338 PHE A N 1
ATOM 2728 C CA . PHE A 1 338 ? 0.338 -6.546 14.195 1.00 98.19 338 PHE A CA 1
ATOM 2729 C C . PHE A 1 338 ? -1.131 -6.284 14.555 1.00 98.19 338 PHE A C 1
ATOM 2731 O O . PHE A 1 338 ? -1.466 -6.063 15.719 1.00 98.19 338 PHE A O 1
ATOM 2738 N N . MET A 1 339 ? -2.028 -6.376 13.5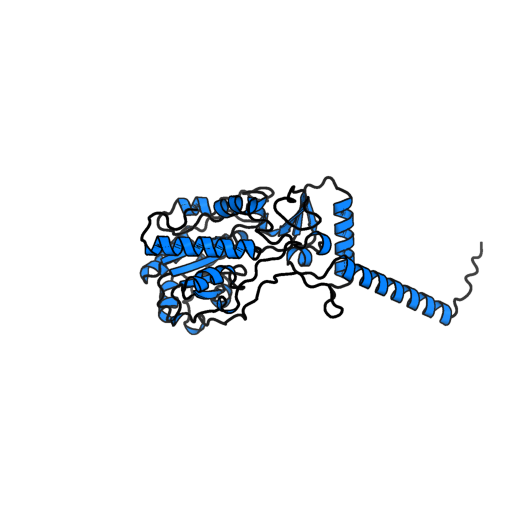70 1.00 98.12 339 MET A N 1
ATOM 2739 C CA . MET A 1 339 ? -3.460 -6.202 13.806 1.00 98.12 339 MET A CA 1
ATOM 2740 C C . MET A 1 339 ? -4.043 -7.318 14.671 1.00 98.12 339 MET A C 1
ATOM 2742 O O . MET A 1 339 ? -4.820 -7.027 15.576 1.00 98.12 339 MET A O 1
ATOM 2746 N N . THR A 1 340 ? -3.653 -8.572 14.435 1.00 97.50 340 THR A N 1
ATOM 2747 C CA . THR A 1 340 ? -4.119 -9.730 15.218 1.00 97.50 340 THR A CA 1
ATOM 2748 C C . THR A 1 340 ? -3.757 -9.566 16.694 1.00 97.50 340 THR A C 1
ATOM 2750 O O . THR A 1 340 ? -4.633 -9.637 17.555 1.00 97.50 340 THR A O 1
ATOM 2753 N N . HIS A 1 341 ? -2.495 -9.230 16.979 1.00 96.88 341 HIS A N 1
ATOM 2754 C CA . HIS A 1 341 ? -2.032 -8.942 18.335 1.00 96.88 341 HIS A CA 1
ATOM 2755 C C . HIS A 1 341 ? -2.845 -7.804 18.971 1.00 96.88 341 HIS A C 1
ATOM 2757 O O . HIS A 1 341 ? -3.314 -7.915 20.106 1.00 96.88 341 HIS A O 1
ATOM 2763 N N . GLY A 1 342 ? -3.080 -6.723 18.224 1.00 96.81 342 GLY A N 1
ATOM 2764 C CA . GLY A 1 342 ? -3.858 -5.604 18.737 1.00 96.81 342 GLY A CA 1
ATOM 2765 C C . GLY A 1 342 ? -5.322 -5.931 19.026 1.00 96.81 342 GLY A C 1
ATOM 2766 O O . GLY A 1 342 ? -5.877 -5.439 20.010 1.00 96.81 342 GLY A O 1
ATOM 2767 N N . PHE A 1 343 ? -5.944 -6.820 18.249 1.00 95.94 343 PHE A N 1
ATOM 2768 C CA . PHE A 1 343 ? -7.288 -7.314 18.548 1.00 95.94 343 PHE A CA 1
ATOM 2769 C C . PHE A 1 343 ? -7.339 -8.162 19.817 1.00 95.94 343 PHE A C 1
ATOM 2771 O O . PHE A 1 343 ? -8.271 -7.993 20.605 1.00 95.94 343 PHE A O 1
ATOM 2778 N N . HIS A 1 344 ? -6.345 -9.017 20.061 1.00 95.25 344 HIS A N 1
ATOM 2779 C CA . HIS A 1 344 ? -6.259 -9.772 21.318 1.00 95.25 344 HIS A CA 1
ATOM 2780 C C . HIS A 1 344 ? -6.167 -8.824 22.516 1.00 95.25 344 HIS A C 1
ATOM 2782 O O . HIS A 1 344 ? -6.901 -8.977 23.493 1.00 95.25 344 HIS A O 1
ATOM 2788 N N . ASN A 1 345 ? -5.345 -7.779 22.411 1.00 95.94 345 ASN A N 1
ATOM 2789 C CA . ASN A 1 345 ? -5.208 -6.776 23.465 1.00 95.94 345 ASN A CA 1
ATOM 2790 C C . ASN A 1 345 ? -6.487 -5.948 23.669 1.00 95.94 345 ASN A C 1
ATOM 2792 O O . ASN A 1 345 ? -6.850 -5.655 24.811 1.00 95.94 345 ASN A O 1
ATOM 2796 N N . LEU A 1 346 ? -7.205 -5.610 22.589 1.00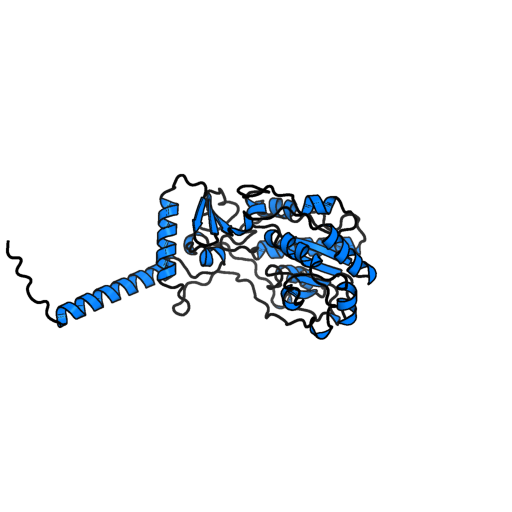 93.50 346 LEU A N 1
ATOM 2797 C CA . LEU A 1 346 ? -8.519 -4.959 22.662 1.00 93.50 346 LEU A CA 1
ATOM 2798 C C . LEU A 1 346 ? -9.542 -5.826 23.395 1.00 93.50 346 LEU A C 1
ATOM 2800 O O . LEU A 1 346 ? -10.279 -5.329 24.244 1.00 93.50 346 LEU A O 1
ATOM 2804 N N . GLN A 1 347 ? -9.599 -7.117 23.072 1.00 90.69 347 GLN A N 1
ATOM 2805 C CA . GLN A 1 347 ? -10.505 -8.065 23.723 1.00 90.69 347 GLN A CA 1
ATOM 2806 C C . GLN A 1 347 ? -10.152 -8.259 25.204 1.00 90.69 347 GLN A C 1
ATOM 2808 O O . GLN A 1 347 ? -11.046 -8.427 26.033 1.00 90.69 347 GLN A O 1
ATOM 2813 N N . ALA A 1 348 ? -8.867 -8.149 25.548 1.00 93.00 348 ALA A N 1
ATOM 2814 C CA . ALA A 1 348 ? -8.369 -8.145 26.919 1.00 93.00 348 ALA A CA 1
ATOM 2815 C C . ALA A 1 348 ? -8.514 -6.787 27.644 1.00 93.00 348 ALA A C 1
ATOM 2817 O O . ALA A 1 348 ? -8.110 -6.677 28.800 1.00 93.00 348 ALA A O 1
ATOM 2818 N N . ASN A 1 349 ? -9.099 -5.763 27.006 1.00 90.19 349 ASN A N 1
ATOM 2819 C CA . ASN A 1 349 ? -9.255 -4.399 27.532 1.00 90.19 349 ASN A CA 1
ATOM 2820 C C . ASN A 1 349 ? -7.934 -3.736 27.974 1.00 90.19 349 ASN A C 1
ATOM 2822 O O . ASN A 1 349 ? -7.894 -3.012 28.970 1.00 90.19 349 ASN A O 1
ATOM 2826 N N . GLN A 1 350 ? -6.841 -3.975 27.248 1.00 91.62 350 GLN A N 1
ATOM 2827 C CA . GLN A 1 350 ? -5.578 -3.284 27.507 1.00 91.62 350 GLN A CA 1
ATOM 2828 C C . GLN A 1 350 ? -5.642 -1.818 27.053 1.00 91.62 350 GLN A C 1
ATOM 2830 O O . GLN A 1 350 ? -6.270 -1.498 26.046 1.00 91.62 350 GLN A O 1
ATOM 2835 N N . ALA A 1 351 ? -4.954 -0.931 27.780 1.00 81.31 351 ALA A N 1
ATOM 2836 C CA . ALA A 1 351 ? -4.995 0.514 27.536 1.00 81.31 351 ALA A CA 1
ATOM 2837 C C . ALA A 1 351 ? -4.392 0.929 26.181 1.00 81.31 351 ALA A C 1
ATOM 2839 O O . ALA A 1 351 ? -4.901 1.847 25.549 1.00 81.31 351 ALA A O 1
ATOM 2840 N N . ASN A 1 352 ? -3.345 0.231 25.722 1.00 84.19 352 ASN A N 1
ATOM 2841 C CA . ASN A 1 352 ? -2.653 0.510 24.461 1.00 84.19 352 ASN A CA 1
ATOM 2842 C C . ASN A 1 352 ? -2.613 -0.753 23.593 1.00 84.19 352 ASN A C 1
ATOM 2844 O O . ASN A 1 352 ? -1.597 -1.445 23.547 1.00 84.19 352 ASN A O 1
ATOM 2848 N N . PRO A 1 353 ? -3.723 -1.098 22.927 1.00 89.19 353 PRO A N 1
ATOM 2849 C CA . PRO A 1 353 ? -3.849 -2.398 22.290 1.00 89.19 353 PRO A CA 1
ATOM 2850 C C . PRO A 1 353 ? -2.868 -2.607 21.134 1.00 89.19 353 PRO A C 1
ATOM 2852 O O . PRO A 1 353 ? -2.414 -3.725 20.930 1.00 89.19 353 PRO A O 1
ATOM 2855 N N . PHE A 1 354 ? -2.494 -1.542 20.422 1.00 90.69 354 PHE A N 1
ATOM 2856 C CA . PHE A 1 354 ? -1.629 -1.596 19.238 1.00 90.69 354 PHE A CA 1
ATOM 2857 C C . PHE A 1 354 ? -0.219 -1.042 19.489 1.00 90.69 354 PHE A C 1
ATOM 2859 O O . PHE A 1 354 ? 0.370 -0.411 18.611 1.00 90.69 354 PHE A O 1
ATOM 2866 N N . SER A 1 355 ? 0.318 -1.225 20.696 1.00 81.00 355 SER A N 1
ATOM 2867 C CA . SER A 1 355 ? 1.739 -0.966 20.939 1.00 81.00 355 SER A CA 1
ATOM 2868 C C . SER A 1 355 ? 2.609 -2.063 20.294 1.00 81.00 355 SER A C 1
ATOM 2870 O O . SER A 1 355 ? 2.197 -3.223 20.317 1.00 81.00 355 SER A O 1
ATOM 2872 N N . PRO A 1 356 ? 3.754 -1.702 19.678 1.00 64.00 356 PRO A N 1
ATOM 2873 C CA . PRO A 1 356 ? 4.653 -2.647 19.009 1.00 64.00 356 PRO A CA 1
ATOM 2874 C C . PRO A 1 356 ? 5.373 -3.620 19.947 1.00 64.00 356 PRO A C 1
ATOM 2876 O O . PRO A 1 356 ? 5.496 -3.314 21.157 1.00 64.00 356 PRO A O 1
#